Protein AF-E6TX24-F1 (afdb_monomer_lite)

Organism: Evansella cellulosilytica (strain ATCC 21833 / DSM 2522 / FERM P-1141 / JCM 9156 / N-4) (NCBI:txid649639)

Secondary structure (DSSP, 8-state):
--HHHHHHHHHHHHHHHHHHHHHHHHHHHHHHHHHHHHHIIIIIHHHHHHHGGGTTS---HHHHHHHHHHHHHHHHHHGGGS-HHHHHHHHHHHHHHHTT-TTHHHHHHHHHHHHHHHHHHHHHHTTPPPPPHHHHHHTT---HHHHHHHHHHHHHHHHHHHHHHHHHHHHHHHHHHHHHHHHHH--

Radius of gyration: 29.17 Å; chains: 1; bounding box: 66×65×85 Å

Sequence (187 aa):
MNIHTEHILLYSILLVSISFFLGFFVASRKGRVSIAKQRLYSVYLPIFKVMEPYLYKQISRDDGIAIINEVNKLVKTYYELFHPDCLHAYHQFRNNLIKNSDDKNIHFEEFCRYVERDFEKLKRTVGLPIRPLSYRIKVGQIPRKKSVIIYIIIENLTKWLFTFSLLLFGILLARVFALLIKFMLFQ

pLDDT: mean 92.33, std 6.73, range [56.31, 98.31]

Structure (mmCIF, N/CA/C/O backbone):
data_AF-E6TX24-F1
#
_entry.id   AF-E6TX24-F1
#
loop_
_atom_site.group_PDB
_atom_site.id
_atom_site.type_symbol
_atom_site.label_atom_id
_atom_site.label_alt_id
_atom_site.label_comp_id
_atom_site.label_asym_id
_atom_site.label_entity_id
_atom_site.label_seq_id
_atom_site.pdbx_PDB_ins_code
_atom_site.Cartn_x
_atom_site.Cartn_y
_atom_site.Cartn_z
_atom_site.occupancy
_atom_site.B_iso_or_equiv
_atom_site.auth_seq_id
_atom_site.auth_comp_id
_atom_site.auth_asym_id
_atom_site.auth_atom_id
_atom_site.pdbx_PDB_model_num
ATOM 1 N N . MET A 1 1 ? 51.155 -28.472 -24.656 1.00 56.31 1 MET A N 1
ATOM 2 C CA . MET A 1 1 ? 49.759 -28.530 -24.171 1.00 56.31 1 MET A CA 1
ATOM 3 C C . MET A 1 1 ? 48.883 -27.960 -25.280 1.00 56.31 1 MET A C 1
ATOM 5 O O . MET A 1 1 ? 49.298 -26.984 -25.887 1.00 56.31 1 MET A O 1
ATOM 9 N N . ASN A 1 2 ? 47.806 -28.642 -25.677 1.00 69.50 2 ASN A N 1
ATOM 10 C CA . ASN A 1 2 ? 47.082 -28.347 -26.919 1.00 69.50 2 ASN A CA 1
ATOM 11 C C . ASN A 1 2 ? 46.096 -27.184 -26.694 1.00 69.50 2 ASN A C 1
ATOM 13 O O . ASN A 1 2 ? 45.250 -27.279 -25.806 1.00 69.50 2 ASN A O 1
ATOM 17 N N . ILE A 1 3 ? 46.191 -26.115 -27.494 1.00 72.06 3 ILE A N 1
ATOM 18 C CA . ILE A 1 3 ? 45.367 -24.888 -27.392 1.00 72.06 3 ILE A CA 1
ATOM 19 C C . ILE A 1 3 ? 43.869 -25.234 -27.337 1.00 72.06 3 ILE A C 1
ATOM 21 O O . ILE A 1 3 ? 43.083 -24.613 -26.624 1.00 72.06 3 ILE A O 1
ATOM 25 N N . HIS A 1 4 ? 43.471 -26.304 -28.028 1.00 74.38 4 HIS A N 1
ATOM 26 C CA . HIS A 1 4 ? 42.089 -26.762 -28.050 1.00 74.38 4 HIS A CA 1
ATOM 27 C C . HIS A 1 4 ? 41.577 -27.238 -26.677 1.00 74.38 4 HIS A C 1
ATOM 29 O O . HIS A 1 4 ? 40.424 -26.988 -26.329 1.00 74.38 4 HIS A O 1
ATOM 35 N N . THR A 1 5 ? 42.433 -27.873 -25.872 1.00 78.56 5 THR A N 1
ATOM 36 C CA . THR A 1 5 ? 42.092 -28.372 -24.531 1.00 78.56 5 THR A CA 1
ATOM 37 C C . THR A 1 5 ? 41.937 -27.229 -23.526 1.00 78.56 5 THR A C 1
ATOM 39 O O . THR A 1 5 ? 41.057 -27.287 -22.669 1.00 78.56 5 THR A O 1
ATOM 42 N N . GLU A 1 6 ? 42.731 -26.162 -23.660 1.00 81.00 6 GLU A N 1
ATOM 43 C CA . GLU A 1 6 ? 42.642 -24.969 -22.803 1.00 81.00 6 GLU A CA 1
ATOM 44 C C . GLU A 1 6 ? 41.329 -24.207 -23.018 1.00 81.00 6 GLU A C 1
ATOM 46 O O . GLU A 1 6 ? 40.668 -23.827 -22.050 1.00 81.00 6 GLU A O 1
ATOM 51 N N . HIS A 1 7 ? 40.885 -24.064 -24.272 1.00 83.38 7 HIS A N 1
ATOM 52 C CA . HIS A 1 7 ? 39.587 -23.456 -24.570 1.00 83.38 7 HIS A CA 1
ATOM 53 C C . HIS A 1 7 ? 38.419 -24.269 -23.994 1.00 83.38 7 HIS A C 1
ATOM 55 O O . HIS A 1 7 ? 37.508 -23.693 -23.402 1.00 83.38 7 HIS A O 1
ATOM 61 N N . ILE A 1 8 ? 38.451 -25.603 -24.101 1.00 86.06 8 ILE A N 1
ATOM 62 C CA . ILE A 1 8 ? 37.408 -26.485 -23.540 1.00 86.06 8 ILE A CA 1
ATOM 63 C C . ILE A 1 8 ? 37.338 -26.361 -22.006 1.00 86.06 8 ILE A C 1
ATOM 65 O O . ILE A 1 8 ? 36.247 -26.293 -21.427 1.00 86.06 8 ILE A O 1
ATOM 69 N N . LEU A 1 9 ? 38.491 -26.272 -21.338 1.00 88.38 9 LEU A N 1
ATOM 70 C CA . LEU A 1 9 ? 38.574 -26.029 -19.895 1.00 88.38 9 LEU A CA 1
ATOM 71 C C . LEU A 1 9 ? 37.984 -24.665 -19.514 1.00 88.38 9 LEU A C 1
ATOM 73 O O . LEU A 1 9 ? 37.169 -24.587 -18.596 1.00 88.38 9 LEU A O 1
ATOM 77 N N . LEU A 1 10 ? 38.306 -23.606 -20.260 1.00 89.06 10 LEU A N 1
ATOM 78 C CA . LEU A 1 10 ? 37.760 -22.269 -20.016 1.00 89.06 10 LEU A CA 1
ATOM 79 C C . LEU A 1 10 ? 36.225 -22.240 -20.156 1.00 89.06 10 LEU A C 1
ATOM 81 O O . LEU A 1 10 ? 35.533 -21.703 -19.289 1.00 89.06 10 LEU A O 1
ATOM 85 N N . TYR A 1 11 ? 35.679 -22.853 -21.213 1.00 92.62 11 TYR A N 1
ATOM 86 C CA . TYR A 1 11 ? 34.230 -22.908 -21.441 1.00 92.62 11 TYR A CA 1
ATOM 87 C C . TYR A 1 11 ? 33.494 -23.702 -20.361 1.00 92.62 11 TYR A C 1
ATOM 89 O O . TYR A 1 11 ? 32.423 -23.283 -19.917 1.00 92.62 11 TYR A O 1
ATOM 97 N N . SER A 1 12 ? 34.057 -24.825 -19.912 1.00 91.00 12 SER A N 1
ATOM 98 C CA . SER A 1 12 ? 33.435 -25.637 -18.860 1.00 91.00 12 SER A CA 1
ATOM 99 C C . SER A 1 12 ? 33.420 -24.910 -17.510 1.00 91.00 12 SER A C 1
ATOM 101 O O . SER A 1 12 ? 32.378 -24.875 -16.855 1.00 91.00 12 SER A O 1
ATOM 103 N N . ILE A 1 13 ? 34.510 -24.227 -17.139 1.00 92.62 13 ILE A N 1
ATOM 104 C CA . ILE A 1 13 ? 34.569 -23.382 -15.933 1.00 92.62 13 ILE A CA 1
ATOM 105 C C . ILE A 1 13 ? 33.536 -22.247 -16.006 1.00 92.62 13 ILE A C 1
ATOM 107 O O . ILE A 1 13 ? 32.832 -21.980 -15.026 1.00 92.62 13 ILE A O 1
ATOM 111 N N . LEU A 1 14 ? 33.399 -21.602 -17.168 1.00 92.50 14 LEU A N 1
ATOM 112 C CA . LEU A 1 14 ? 32.445 -20.512 -17.373 1.00 92.50 14 LEU A CA 1
ATOM 113 C C . LEU A 1 14 ? 30.991 -20.998 -17.260 1.00 92.50 14 LEU A C 1
ATOM 115 O O . LEU A 1 14 ? 30.186 -20.372 -16.568 1.00 92.50 14 LEU A O 1
ATOM 119 N N . LEU A 1 15 ? 30.661 -22.145 -17.861 1.00 93.25 15 LEU A N 1
ATOM 120 C CA . LEU A 1 15 ? 29.330 -22.755 -17.774 1.00 93.25 15 LEU A CA 1
ATOM 121 C C . LEU A 1 15 ? 28.964 -23.168 -16.344 1.00 93.25 15 LEU A C 1
ATOM 123 O O . LEU A 1 15 ? 27.845 -22.898 -15.895 1.00 93.25 15 LEU A O 1
ATOM 127 N N . VAL A 1 16 ? 29.898 -23.780 -15.610 1.00 94.12 16 VAL A N 1
ATOM 128 C CA . VAL A 1 16 ? 29.699 -24.135 -14.196 1.00 94.12 16 VAL A CA 1
ATOM 129 C C . VAL A 1 16 ? 29.482 -22.880 -13.353 1.00 94.12 16 VAL A C 1
ATOM 131 O O . VAL A 1 16 ? 28.546 -22.836 -12.555 1.00 94.12 16 VAL A O 1
ATOM 134 N N . SER A 1 17 ? 30.276 -21.830 -13.576 1.00 91.25 17 SER A N 1
ATOM 135 C CA . SER A 1 17 ? 30.146 -20.565 -12.843 1.00 91.25 17 SER A CA 1
ATOM 136 C C . SER A 1 17 ? 28.784 -19.913 -13.086 1.00 91.25 17 SER A C 1
ATOM 138 O O . SER A 1 17 ? 28.086 -19.574 -12.132 1.00 91.25 17 SER A O 1
ATOM 140 N N . ILE A 1 18 ? 28.351 -19.799 -14.346 1.00 93.75 18 ILE A N 1
ATOM 141 C CA . ILE A 1 18 ? 27.033 -19.244 -14.695 1.00 93.75 18 ILE A CA 1
ATOM 142 C C . ILE A 1 18 ? 25.910 -20.061 -14.048 1.00 93.75 18 ILE A C 1
ATOM 144 O O . ILE A 1 18 ? 24.997 -19.491 -13.447 1.00 93.75 18 ILE A O 1
ATOM 148 N N . SER A 1 19 ? 25.991 -21.389 -14.129 1.00 92.88 19 SER A N 1
ATOM 149 C CA . SER A 1 19 ? 24.990 -22.288 -13.546 1.00 92.88 19 SER A CA 1
ATOM 150 C C . SER A 1 19 ? 24.910 -22.133 -12.026 1.00 92.88 19 SER A C 1
ATOM 152 O O . SER A 1 19 ? 23.812 -22.056 -11.471 1.00 92.88 19 SER A O 1
ATOM 154 N N . PHE A 1 20 ? 26.058 -22.006 -11.355 1.00 94.62 20 PHE A N 1
ATOM 155 C CA . PHE A 1 20 ? 26.132 -21.739 -9.922 1.00 94.62 20 PHE A CA 1
ATOM 156 C C . PHE A 1 20 ? 25.494 -20.392 -9.559 1.00 94.62 20 PHE A C 1
ATOM 158 O O . PHE A 1 20 ? 24.635 -20.341 -8.678 1.00 94.62 20 PHE A O 1
ATOM 165 N N . PHE A 1 21 ? 25.841 -19.309 -10.265 1.00 91.75 21 PHE A N 1
ATOM 166 C CA . PHE A 1 21 ? 25.271 -17.980 -10.015 1.00 91.75 21 PHE A CA 1
ATOM 167 C C . PHE A 1 21 ? 23.754 -17.946 -10.233 1.00 91.75 21 PHE A C 1
ATOM 169 O O . PHE A 1 21 ? 23.026 -17.383 -9.411 1.00 91.75 21 PHE A O 1
ATOM 176 N N . LEU A 1 22 ? 23.257 -18.581 -11.298 1.00 91.50 22 LEU A N 1
ATOM 177 C CA . LEU A 1 22 ? 21.822 -18.701 -11.558 1.00 91.50 22 LEU A CA 1
ATOM 178 C C . LEU A 1 22 ? 21.121 -19.522 -10.471 1.00 91.50 22 LEU A C 1
ATOM 180 O O . LEU A 1 22 ? 20.086 -19.096 -9.951 1.00 91.50 22 LEU A O 1
ATOM 184 N N . GLY A 1 23 ? 21.697 -20.662 -10.081 1.00 88.88 23 GLY A N 1
ATOM 185 C CA . GLY A 1 23 ? 21.178 -21.508 -9.008 1.00 88.88 23 GLY A CA 1
ATOM 186 C C . GLY A 1 23 ? 21.096 -20.760 -7.677 1.00 88.88 23 GLY A C 1
ATOM 187 O O . GLY A 1 23 ? 20.040 -20.738 -7.039 1.00 88.88 23 GLY A O 1
ATOM 188 N N . PHE A 1 24 ? 22.169 -20.064 -7.301 1.00 88.38 24 PHE A N 1
ATOM 189 C CA . PHE A 1 24 ? 22.227 -19.240 -6.096 1.00 88.38 24 PHE A CA 1
ATOM 190 C C . PHE A 1 24 ? 21.203 -18.097 -6.126 1.00 88.38 24 PHE A C 1
ATOM 192 O O . PHE A 1 24 ? 20.492 -17.866 -5.142 1.00 88.38 24 PHE A O 1
ATOM 199 N N . PHE A 1 25 ? 21.070 -17.405 -7.262 1.00 86.31 25 PHE A N 1
ATOM 200 C CA . PHE A 1 25 ? 20.095 -16.329 -7.437 1.00 86.31 25 PHE A CA 1
ATOM 201 C C . PHE A 1 25 ? 18.653 -16.830 -7.282 1.00 86.31 25 PHE A C 1
ATOM 203 O O . PHE A 1 25 ? 17.850 -16.221 -6.565 1.00 86.31 25 PHE A O 1
ATOM 210 N N . VAL A 1 26 ? 18.324 -17.966 -7.903 1.00 86.19 26 VAL A N 1
ATOM 211 C CA . VAL A 1 26 ? 16.995 -18.590 -7.828 1.00 86.19 26 VAL A CA 1
ATOM 212 C C . VAL A 1 26 ? 16.699 -19.090 -6.413 1.00 86.19 26 VAL A C 1
ATOM 214 O O . VAL A 1 26 ? 15.624 -18.800 -5.880 1.00 86.19 26 VAL A O 1
ATOM 217 N N . ALA A 1 27 ? 17.645 -19.779 -5.771 1.00 82.44 27 ALA A N 1
ATOM 218 C CA . ALA A 1 27 ? 17.505 -20.261 -4.396 1.00 82.44 27 ALA A CA 1
ATOM 219 C C . ALA A 1 27 ? 17.271 -19.100 -3.415 1.00 82.44 27 ALA A C 1
ATOM 221 O O . ALA A 1 27 ? 16.309 -19.108 -2.642 1.00 82.44 27 ALA A O 1
ATOM 222 N N . SER A 1 28 ? 18.065 -18.033 -3.540 1.00 80.31 28 SER A N 1
ATOM 223 C CA . SER A 1 28 ? 17.927 -16.808 -2.744 1.00 80.31 28 SER A CA 1
ATOM 224 C C . SER A 1 28 ? 16.602 -16.076 -2.985 1.00 80.31 28 SER A C 1
ATOM 226 O O . SER A 1 28 ? 16.132 -15.323 -2.126 1.00 80.31 28 SER A O 1
ATOM 228 N N . ARG A 1 29 ? 15.982 -16.247 -4.160 1.00 83.38 29 ARG A N 1
ATOM 229 C CA . ARG A 1 29 ? 14.644 -15.717 -4.458 1.00 83.38 29 ARG A CA 1
ATOM 230 C C . ARG A 1 29 ? 13.542 -16.546 -3.809 1.00 83.38 29 ARG A C 1
ATOM 232 O O . ARG A 1 29 ? 12.606 -15.953 -3.279 1.00 83.38 29 ARG A O 1
ATOM 239 N N . LYS A 1 30 ? 13.646 -17.880 -3.815 1.00 83.06 30 LYS A N 1
ATOM 240 C CA . LYS A 1 30 ? 12.618 -18.771 -3.243 1.00 83.06 30 LYS A CA 1
ATOM 241 C C . LYS A 1 30 ? 12.341 -18.454 -1.771 1.00 83.06 30 LYS A C 1
ATOM 243 O O . LYS A 1 30 ? 11.181 -18.271 -1.408 1.00 83.06 30 LYS A O 1
ATOM 248 N N . GLY A 1 31 ? 13.387 -18.293 -0.954 1.00 84.88 31 GLY A N 1
ATOM 249 C CA . GLY A 1 31 ? 13.235 -17.924 0.461 1.00 84.88 31 GLY A CA 1
ATOM 250 C C . GLY A 1 31 ? 12.523 -16.578 0.647 1.00 84.88 31 GLY A C 1
ATOM 251 O O . GLY A 1 31 ? 11.551 -16.474 1.394 1.00 84.88 31 GLY A O 1
ATOM 252 N N . ARG A 1 32 ? 12.932 -15.560 -0.122 1.00 87.56 32 ARG A N 1
ATOM 253 C CA . ARG A 1 32 ? 12.311 -14.225 -0.094 1.00 87.56 32 ARG A CA 1
ATOM 254 C C . ARG A 1 32 ? 10.842 -14.241 -0.518 1.00 87.56 32 ARG A C 1
ATOM 256 O O . ARG A 1 32 ? 10.029 -13.563 0.102 1.00 87.56 32 ARG A O 1
ATOM 263 N N . VAL A 1 33 ? 10.495 -15.016 -1.546 1.00 92.88 33 VAL A N 1
ATOM 264 C CA . VAL A 1 33 ? 9.107 -15.164 -2.012 1.00 92.88 33 VAL A CA 1
ATOM 265 C C . VAL A 1 33 ? 8.255 -15.888 -0.970 1.00 92.88 33 VAL A C 1
ATOM 267 O O . VAL A 1 33 ? 7.120 -15.478 -0.745 1.00 92.88 33 VAL A O 1
ATOM 270 N N . SER A 1 34 ? 8.796 -16.906 -0.293 1.00 94.12 34 SER A N 1
ATOM 271 C CA . SER A 1 34 ? 8.095 -17.611 0.788 1.00 94.12 34 SER A CA 1
ATOM 272 C C . SER A 1 34 ? 7.731 -16.667 1.940 1.00 94.12 34 SER A C 1
ATOM 274 O O . SER A 1 34 ? 6.558 -16.541 2.294 1.00 94.12 34 SER A O 1
ATOM 276 N N . ILE A 1 35 ? 8.707 -15.900 2.440 1.00 94.69 35 ILE A N 1
ATOM 277 C CA . ILE A 1 35 ? 8.473 -14.899 3.493 1.00 94.69 35 ILE A CA 1
ATOM 278 C C . ILE A 1 35 ? 7.492 -13.828 3.000 1.00 94.69 35 ILE A C 1
ATOM 280 O O . ILE A 1 35 ? 6.568 -13.452 3.718 1.00 94.69 35 ILE A O 1
ATOM 284 N N . ALA A 1 36 ? 7.632 -13.353 1.758 1.00 96.44 36 ALA A N 1
ATOM 285 C CA . ALA A 1 36 ? 6.700 -12.382 1.188 1.00 96.44 36 ALA A CA 1
ATOM 286 C C . ALA A 1 36 ? 5.262 -12.921 1.130 1.00 96.44 36 ALA A C 1
ATOM 288 O O . ALA A 1 36 ? 4.321 -12.190 1.438 1.00 96.44 36 ALA A O 1
ATOM 289 N N . LYS A 1 37 ? 5.089 -14.202 0.787 1.00 97.62 37 LYS A N 1
ATOM 290 C CA . LYS A 1 37 ? 3.795 -14.886 0.779 1.00 97.62 37 LYS A CA 1
ATOM 291 C C . LYS A 1 37 ? 3.197 -14.931 2.183 1.00 97.62 37 LYS A C 1
ATOM 293 O O . LYS A 1 37 ? 2.044 -14.547 2.357 1.00 97.62 37 LYS A O 1
ATOM 298 N N . GLN A 1 38 ? 3.987 -15.323 3.179 1.00 97.62 38 GLN A N 1
ATOM 299 C CA . GLN A 1 38 ? 3.552 -15.359 4.574 1.00 97.62 38 GLN A CA 1
ATOM 300 C C . GLN A 1 38 ? 3.127 -13.968 5.065 1.00 97.62 38 GLN A C 1
ATOM 302 O O . GLN A 1 38 ? 2.012 -13.795 5.548 1.00 97.62 38 GLN A O 1
ATOM 307 N N . ARG A 1 39 ? 3.958 -12.941 4.845 1.00 97.94 39 ARG A N 1
ATOM 308 C CA . ARG A 1 39 ? 3.629 -11.550 5.199 1.00 97.94 39 ARG A CA 1
ATOM 309 C C . ARG A 1 39 ? 2.354 -11.071 4.506 1.00 97.94 39 ARG A C 1
ATOM 311 O O . ARG A 1 39 ? 1.516 -10.431 5.136 1.00 97.94 39 ARG A O 1
ATOM 318 N N . LEU A 1 40 ? 2.192 -11.380 3.218 1.00 98.31 40 LEU A N 1
ATOM 319 C CA . LEU A 1 40 ? 1.016 -10.976 2.455 1.00 98.31 40 LEU A CA 1
ATOM 320 C C . LEU A 1 40 ? -0.258 -11.578 3.042 1.00 98.31 40 LEU A C 1
ATOM 322 O O . LEU A 1 40 ? -1.184 -10.837 3.345 1.00 98.31 40 LEU A O 1
ATOM 326 N N . TYR A 1 41 ? -0.311 -12.901 3.186 1.00 98.31 41 TYR A N 1
ATOM 327 C CA . TYR A 1 41 ? -1.550 -13.590 3.540 1.00 98.31 41 TYR A CA 1
ATOM 328 C C . TYR A 1 41 ? -1.877 -13.519 5.033 1.00 98.31 41 TYR A C 1
ATOM 330 O O . TYR A 1 41 ? -3.052 -13.417 5.374 1.00 98.31 41 TYR A O 1
ATOM 338 N N . SER A 1 42 ? -0.872 -13.526 5.911 1.00 98.00 42 SER A N 1
ATOM 339 C CA . SER A 1 42 ? -1.084 -13.510 7.364 1.00 98.00 42 SER A CA 1
ATOM 340 C C . SER A 1 42 ? -1.263 -12.104 7.936 1.00 98.00 42 SER A C 1
ATOM 342 O O . SER A 1 42 ? -1.924 -11.957 8.958 1.00 98.00 42 SER A O 1
ATOM 344 N N . VAL A 1 43 ? -0.689 -11.073 7.301 1.00 97.94 43 VAL A N 1
ATOM 345 C CA . VAL A 1 43 ? -0.661 -9.709 7.856 1.00 97.94 43 VAL A CA 1
ATOM 346 C C . VAL A 1 43 ? -1.309 -8.696 6.923 1.00 97.94 43 VAL A C 1
ATOM 348 O O . VAL A 1 43 ? -2.358 -8.144 7.238 1.00 97.94 43 VAL A O 1
ATOM 351 N N . TYR A 1 44 ? -0.717 -8.432 5.760 1.00 98.25 44 TYR A N 1
ATOM 352 C CA . TYR A 1 44 ? -1.120 -7.253 4.987 1.00 98.25 44 TYR A CA 1
ATOM 353 C C . TYR A 1 44 ? -2.466 -7.412 4.284 1.00 98.25 44 TYR A C 1
ATOM 355 O O . TYR A 1 44 ? -3.212 -6.446 4.209 1.00 98.25 44 TYR A O 1
ATOM 363 N N . LEU A 1 45 ? -2.812 -8.607 3.801 1.00 98.00 45 LEU A N 1
ATOM 364 C CA . LEU A 1 45 ? -4.120 -8.880 3.208 1.00 98.00 45 LEU A CA 1
ATOM 365 C C . LEU A 1 45 ? -5.272 -8.715 4.216 1.00 98.00 45 LEU A C 1
ATOM 367 O O . LEU A 1 45 ? -6.215 -8.000 3.878 1.00 98.00 45 LEU A O 1
ATOM 371 N N . PRO A 1 46 ? -5.252 -9.335 5.415 1.00 98.12 46 PRO A N 1
ATOM 372 C CA . PRO A 1 46 ? -6.341 -9.153 6.371 1.00 98.12 46 PRO A CA 1
ATOM 373 C C . PRO A 1 46 ? -6.461 -7.700 6.847 1.00 98.12 46 PRO A C 1
ATOM 375 O O . PRO A 1 46 ? -7.573 -7.180 6.871 1.00 98.12 46 PRO A O 1
ATOM 378 N N . ILE A 1 47 ? -5.345 -7.005 7.115 1.00 97.88 47 ILE A N 1
ATOM 379 C CA . ILE A 1 47 ? -5.376 -5.569 7.454 1.00 97.88 47 ILE A CA 1
ATOM 380 C C . ILE A 1 47 ? -5.999 -4.764 6.314 1.00 97.88 47 ILE A C 1
ATOM 382 O O . ILE A 1 47 ? -6.906 -3.964 6.534 1.00 97.88 47 ILE A O 1
ATOM 386 N N . PHE A 1 48 ? -5.532 -4.995 5.085 1.00 97.44 48 PHE A N 1
ATOM 387 C CA . PHE A 1 48 ? -6.009 -4.275 3.915 1.00 97.44 48 PHE A CA 1
ATOM 388 C C . PHE A 1 48 ? -7.517 -4.458 3.719 1.00 97.44 48 PHE A C 1
ATOM 390 O O . PHE A 1 48 ? -8.205 -3.468 3.512 1.00 97.44 48 PHE A O 1
ATOM 397 N N . LYS A 1 49 ? -8.050 -5.682 3.852 1.00 97.06 49 LYS A N 1
ATOM 398 C CA . LYS A 1 49 ? -9.495 -5.953 3.728 1.00 97.06 49 LYS A CA 1
ATOM 399 C C . LYS A 1 49 ? -10.337 -5.158 4.727 1.00 97.06 49 LYS A C 1
ATOM 401 O O . LYS A 1 49 ? -11.377 -4.629 4.354 1.00 97.06 49 LYS A O 1
ATOM 406 N N . VAL A 1 50 ? -9.889 -5.072 5.979 1.00 96.94 50 VAL A N 1
ATOM 407 C CA . VAL A 1 50 ? -10.600 -4.330 7.032 1.00 96.94 50 VAL A CA 1
ATOM 408 C C . VAL A 1 50 ? -10.531 -2.818 6.783 1.00 96.94 50 VAL A C 1
ATOM 410 O O . VAL A 1 50 ? -11.496 -2.098 7.022 1.00 96.94 50 VAL A O 1
ATOM 413 N N . MET A 1 51 ? -9.405 -2.326 6.263 1.00 96.12 51 MET A N 1
ATOM 414 C CA . MET A 1 51 ? -9.197 -0.900 6.001 1.00 96.12 51 MET A CA 1
ATOM 415 C C . MET A 1 51 ? -9.750 -0.421 4.654 1.00 96.12 51 MET A C 1
ATOM 417 O O . MET A 1 51 ? -9.979 0.775 4.494 1.00 96.12 51 MET A O 1
ATOM 421 N N . GLU A 1 52 ? -9.948 -1.312 3.679 1.00 94.75 52 GLU A N 1
ATOM 422 C CA . GLU A 1 52 ? -10.267 -0.971 2.287 1.00 94.75 52 GLU A CA 1
ATOM 423 C C . GLU A 1 52 ? -11.436 0.017 2.120 1.00 94.75 52 GLU A C 1
ATOM 425 O O . GLU A 1 52 ? -11.276 0.977 1.353 1.00 94.75 52 GLU A O 1
ATOM 430 N N . PRO A 1 53 ? -12.567 -0.125 2.845 1.00 93.88 53 PRO A N 1
ATOM 431 C CA . PRO A 1 53 ? -13.686 0.815 2.738 1.00 93.88 53 PRO A CA 1
ATOM 432 C C . PRO A 1 53 ? -13.313 2.255 3.119 1.00 93.88 53 PRO A C 1
ATOM 434 O O . PRO A 1 53 ? -13.875 3.211 2.570 1.00 93.88 53 PRO A O 1
ATOM 437 N N . TYR A 1 54 ? -12.332 2.397 4.014 1.00 95.19 54 TYR A N 1
ATOM 438 C CA . TYR A 1 54 ? -11.909 3.640 4.656 1.00 95.19 54 TYR A CA 1
ATOM 439 C C . TYR A 1 54 ? -10.592 4.199 4.102 1.00 95.19 54 TYR A C 1
ATOM 441 O O . TYR A 1 54 ? -10.178 5.281 4.512 1.00 95.19 54 TYR A O 1
ATOM 449 N N . LEU A 1 55 ? -9.922 3.499 3.178 1.00 94.56 55 LEU A N 1
ATOM 450 C CA . LEU A 1 55 ? -8.617 3.909 2.648 1.00 94.56 55 LEU A CA 1
ATOM 451 C C . LEU A 1 55 ? -8.626 5.367 2.172 1.00 94.56 55 LEU A C 1
ATOM 453 O O . LEU A 1 55 ? -9.332 5.715 1.226 1.00 94.56 55 LEU A O 1
ATOM 457 N N . TYR A 1 56 ? -7.793 6.189 2.818 1.00 93.81 56 TYR A N 1
ATOM 458 C CA . TYR A 1 56 ? -7.621 7.624 2.548 1.00 93.81 56 TYR A CA 1
ATOM 459 C C . TYR A 1 56 ? -8.866 8.502 2.769 1.00 93.81 56 TYR A C 1
ATOM 461 O O . TYR A 1 56 ? -8.881 9.667 2.369 1.00 93.81 56 TYR A O 1
ATOM 469 N N . LYS A 1 57 ? -9.892 7.978 3.445 1.00 91.81 57 LYS A N 1
ATOM 470 C CA . LYS A 1 57 ? -11.091 8.721 3.849 1.00 91.81 57 LYS A CA 1
ATOM 471 C C . LYS A 1 57 ? -10.988 9.160 5.309 1.00 91.81 57 LYS A C 1
ATOM 473 O O . LYS A 1 57 ? -10.134 8.690 6.059 1.00 91.81 57 LYS A O 1
ATOM 478 N N . GLN A 1 58 ? -11.858 10.087 5.709 1.00 92.19 58 GLN A N 1
ATOM 479 C CA . GLN A 1 58 ? -12.035 10.394 7.127 1.00 92.19 58 GLN A CA 1
ATOM 480 C C . GLN A 1 58 ? -12.678 9.199 7.824 1.00 92.19 58 GLN A C 1
ATOM 482 O O . GLN A 1 58 ? -13.596 8.591 7.274 1.00 92.19 58 GLN A O 1
ATOM 487 N N . ILE A 1 59 ? -12.189 8.876 9.017 1.00 93.62 59 ILE A N 1
ATOM 488 C CA . ILE A 1 59 ? -12.678 7.744 9.795 1.00 93.62 59 ILE A CA 1
ATOM 489 C C . ILE A 1 59 ? -13.374 8.225 11.068 1.00 93.62 59 ILE A C 1
ATOM 491 O O . ILE A 1 59 ? -12.907 9.149 11.749 1.00 93.62 59 ILE A O 1
ATOM 495 N N . SER A 1 60 ? -14.508 7.600 11.384 1.00 94.31 60 SER A N 1
ATOM 496 C CA . SER A 1 60 ? -15.182 7.811 12.662 1.00 94.31 60 SER A CA 1
ATOM 497 C C . SER A 1 60 ? -14.353 7.213 13.805 1.00 94.31 60 SER A C 1
ATOM 499 O O . SER A 1 60 ? -13.408 6.444 13.599 1.00 94.31 60 SER A O 1
ATOM 501 N N . ARG A 1 61 ? -14.675 7.582 15.048 1.00 93.00 61 ARG A N 1
ATOM 502 C CA . ARG A 1 61 ? -13.979 7.003 16.203 1.00 93.00 61 ARG A CA 1
ATOM 503 C C . ARG A 1 61 ? -14.250 5.501 16.312 1.00 93.00 61 ARG A C 1
ATOM 505 O O . ARG A 1 61 ? -13.312 4.742 16.541 1.00 93.00 61 ARG A O 1
ATOM 512 N N . ASP A 1 62 ? -15.497 5.098 16.104 1.00 94.38 62 ASP A N 1
ATOM 513 C CA . ASP A 1 62 ? -15.947 3.719 16.286 1.00 94.38 62 ASP A CA 1
ATOM 514 C C . ASP A 1 62 ? -15.364 2.796 15.214 1.00 94.38 62 ASP A C 1
ATOM 516 O O . ASP A 1 62 ? -14.806 1.748 15.545 1.00 94.38 62 ASP A O 1
ATOM 520 N N . ASP A 1 63 ? -15.356 3.237 13.952 1.00 95.81 63 ASP A N 1
ATOM 521 C CA . ASP A 1 63 ? -14.697 2.505 12.864 1.00 95.81 63 ASP A CA 1
ATOM 522 C C . ASP A 1 63 ? -13.197 2.363 13.139 1.00 95.81 63 ASP A C 1
ATOM 524 O O . ASP A 1 63 ? -12.618 1.289 12.978 1.00 95.81 63 ASP A O 1
ATOM 528 N N . GLY A 1 64 ? -12.552 3.433 13.617 1.00 95.94 64 GLY A N 1
ATOM 529 C CA . GLY A 1 64 ? -11.139 3.396 13.980 1.00 95.94 64 GLY A CA 1
ATOM 530 C C . GLY A 1 64 ? -10.843 2.391 15.097 1.00 95.94 64 GLY A C 1
ATOM 531 O O . GLY A 1 64 ? -9.842 1.675 15.026 1.00 95.94 64 GLY A O 1
ATOM 532 N N . ILE A 1 65 ? -11.717 2.298 16.105 1.00 96.00 65 ILE A N 1
ATOM 533 C CA . ILE A 1 65 ? -11.596 1.325 17.199 1.00 96.00 65 ILE A CA 1
ATOM 534 C C . ILE A 1 65 ? -11.761 -0.098 16.658 1.00 96.00 65 ILE A C 1
ATOM 536 O O . ILE A 1 65 ? -10.966 -0.972 17.008 1.00 96.00 65 ILE A O 1
ATOM 540 N N . ALA A 1 66 ? -12.730 -0.330 15.769 1.00 96.25 66 ALA A N 1
ATOM 541 C CA . ALA A 1 66 ? -12.925 -1.627 15.127 1.00 96.25 66 ALA A CA 1
ATOM 542 C C . ALA A 1 66 ? -11.675 -2.062 14.340 1.00 96.25 66 ALA A C 1
ATOM 544 O O . ALA A 1 66 ? -11.183 -3.177 14.533 1.00 96.25 66 ALA A O 1
ATOM 545 N N . ILE A 1 67 ? -11.089 -1.160 13.542 1.00 97.06 67 ILE A N 1
ATOM 546 C CA . ILE A 1 67 ? -9.836 -1.424 12.816 1.00 97.06 67 ILE A CA 1
ATOM 547 C C . ILE A 1 67 ? -8.702 -1.757 13.791 1.00 97.06 67 ILE A C 1
ATOM 549 O O . ILE A 1 67 ? -8.004 -2.752 13.606 1.00 97.06 67 ILE A O 1
ATOM 553 N N . ILE A 1 68 ? -8.510 -0.956 14.843 1.00 96.94 68 ILE A N 1
ATOM 554 C CA . ILE A 1 68 ? -7.453 -1.181 15.842 1.00 96.94 68 ILE A CA 1
ATOM 555 C C . ILE A 1 68 ? -7.609 -2.539 16.522 1.00 96.94 68 ILE A C 1
ATOM 557 O O . ILE A 1 68 ? -6.611 -3.215 16.764 1.00 96.94 68 ILE A O 1
ATOM 561 N N . ASN A 1 69 ? -8.835 -2.952 16.834 1.00 97.00 69 ASN A N 1
ATOM 562 C CA . ASN A 1 69 ? -9.089 -4.237 17.472 1.00 97.00 69 ASN A CA 1
ATOM 563 C C . ASN A 1 69 ? -8.689 -5.406 16.566 1.00 97.00 69 ASN A C 1
ATOM 565 O O . ASN A 1 69 ? -8.025 -6.331 17.038 1.00 97.00 69 ASN A O 1
ATOM 569 N N . GLU A 1 70 ? -9.006 -5.341 15.272 1.00 97.06 70 GLU A N 1
ATOM 570 C CA . GLU A 1 70 ? -8.575 -6.358 14.306 1.00 97.06 70 GLU A CA 1
ATOM 571 C C . GLU A 1 70 ? -7.056 -6.350 14.096 1.00 97.06 70 GLU A C 1
ATOM 573 O O . GLU A 1 70 ? -6.407 -7.396 14.162 1.00 97.06 70 GLU A O 1
ATOM 578 N N . VAL A 1 71 ? -6.447 -5.172 13.937 1.00 97.19 71 VAL A N 1
ATOM 579 C CA . VAL A 1 71 ? -4.993 -5.055 13.753 1.00 97.19 71 VAL A CA 1
ATOM 580 C C . VAL A 1 71 ? -4.235 -5.514 15.003 1.00 97.19 71 VAL A C 1
ATOM 582 O O . VAL A 1 71 ? -3.220 -6.194 14.878 1.00 97.19 71 VAL A O 1
ATOM 585 N N . ASN A 1 72 ? -4.733 -5.238 16.213 1.00 97.19 72 ASN A N 1
ATOM 586 C CA . ASN A 1 72 ? -4.122 -5.704 17.462 1.00 97.19 72 ASN A CA 1
ATOM 587 C C . ASN A 1 72 ? -4.021 -7.228 17.541 1.00 97.19 72 ASN A C 1
ATOM 589 O O . ASN A 1 72 ? -3.016 -7.737 18.039 1.00 97.19 72 ASN A O 1
ATOM 593 N N . LYS A 1 73 ? -5.038 -7.961 17.067 1.00 97.38 73 LYS A N 1
ATOM 594 C CA . LYS A 1 73 ? -4.990 -9.430 17.015 1.00 97.38 73 LYS A CA 1
ATOM 595 C C . LYS A 1 73 ? -3.819 -9.881 16.141 1.00 97.38 73 LYS A C 1
ATOM 597 O O . LYS A 1 73 ? -3.010 -10.697 16.567 1.00 97.38 73 LYS A O 1
ATOM 602 N N . LEU A 1 74 ? -3.675 -9.271 14.965 1.00 97.50 74 LEU A N 1
ATOM 603 C CA . LEU A 1 74 ? -2.605 -9.591 14.019 1.00 97.50 74 LEU A CA 1
ATOM 604 C C . LEU A 1 74 ? -1.219 -9.205 14.544 1.00 97.50 74 LEU A C 1
ATOM 606 O O . LEU A 1 74 ? -0.283 -9.980 14.385 1.00 97.50 74 LEU A O 1
ATOM 610 N N . VAL A 1 75 ? -1.083 -8.048 15.197 1.00 96.94 75 VAL A N 1
ATOM 611 C CA . VAL A 1 75 ? 0.184 -7.610 15.807 1.00 96.94 75 VAL A CA 1
ATOM 612 C C . VAL A 1 75 ? 0.622 -8.580 16.903 1.00 96.94 75 VAL A C 1
ATOM 614 O O . VAL A 1 75 ? 1.794 -8.931 16.952 1.00 96.94 75 VAL A O 1
ATOM 617 N N . LYS A 1 76 ? -0.300 -9.062 17.747 1.00 96.88 76 LYS A N 1
ATOM 618 C CA . LYS A 1 76 ? 0.022 -10.043 18.798 1.00 96.88 76 LYS A CA 1
ATOM 619 C C . LYS A 1 76 ? 0.484 -11.386 18.231 1.00 96.88 76 LYS A C 1
ATOM 621 O O . LYS A 1 76 ? 1.383 -11.994 18.794 1.00 96.88 76 LYS A O 1
ATOM 626 N N . THR A 1 77 ? -0.128 -11.850 17.142 1.00 97.38 77 THR A N 1
ATOM 627 C CA . THR A 1 77 ? 0.171 -13.171 16.564 1.00 97.38 77 THR A CA 1
ATOM 628 C C . THR A 1 77 ? 1.365 -13.155 15.609 1.00 97.38 77 THR A C 1
ATOM 630 O O . THR A 1 77 ? 2.112 -14.124 15.548 1.00 97.38 77 THR A O 1
ATOM 633 N N . TYR A 1 78 ? 1.551 -12.075 14.851 1.00 97.44 78 TYR A N 1
ATOM 634 C CA . TYR A 1 78 ? 2.474 -12.022 13.713 1.00 97.44 78 TYR A CA 1
ATOM 635 C C . TYR A 1 78 ? 3.434 -10.830 13.772 1.00 97.44 78 TYR A C 1
ATOM 637 O O . TYR A 1 78 ? 3.846 -10.333 12.724 1.00 97.44 78 TYR A O 1
ATOM 645 N N . TYR A 1 79 ? 3.785 -10.360 14.971 1.00 96.62 79 TYR A N 1
ATOM 646 C CA . TYR A 1 79 ? 4.631 -9.180 15.194 1.00 96.62 79 TYR A CA 1
ATOM 647 C C . TYR A 1 79 ? 5.859 -9.121 14.266 1.00 96.62 79 TYR A C 1
ATOM 649 O O . TYR A 1 79 ? 6.082 -8.124 13.583 1.00 96.62 79 TYR A O 1
ATOM 657 N N . GLU A 1 80 ? 6.602 -10.224 14.163 1.00 95.88 80 GLU A N 1
ATOM 658 C CA . GLU A 1 80 ? 7.841 -10.345 13.378 1.00 95.88 80 GLU A CA 1
ATOM 659 C C . GLU A 1 80 ? 7.647 -10.156 11.864 1.00 95.88 80 GLU A C 1
ATOM 661 O O . GLU A 1 80 ? 8.584 -9.844 11.130 1.00 95.88 80 GLU A O 1
ATOM 666 N N . LEU A 1 81 ? 6.419 -10.336 11.373 1.00 96.81 81 LEU A N 1
ATOM 667 C CA . LEU A 1 81 ? 6.085 -10.203 9.958 1.00 96.81 81 LEU A CA 1
ATOM 668 C C . LEU A 1 81 ? 5.749 -8.753 9.565 1.00 96.81 81 LEU A C 1
ATOM 670 O O . LEU A 1 81 ? 5.710 -8.427 8.366 1.00 96.81 81 LEU A O 1
ATOM 674 N N . PHE A 1 82 ? 5.534 -7.862 10.536 1.00 96.50 82 PHE A N 1
ATOM 675 C CA . PHE A 1 82 ? 5.276 -6.448 10.277 1.00 96.50 82 PHE A CA 1
ATOM 676 C C . PHE A 1 82 ? 6.534 -5.716 9.816 1.00 96.50 82 PHE A C 1
ATOM 678 O O . PHE A 1 82 ? 7.661 -6.024 10.186 1.00 96.50 82 PHE A O 1
ATOM 685 N N . HIS A 1 83 ? 6.343 -4.719 8.956 1.00 95.69 83 HIS A N 1
ATOM 686 C CA . HIS A 1 83 ? 7.393 -3.750 8.681 1.00 95.69 83 HIS A CA 1
ATOM 687 C C . HIS A 1 83 ? 7.458 -2.760 9.855 1.00 95.69 83 HIS A C 1
ATOM 689 O O . HIS A 1 83 ? 6.397 -2.261 10.243 1.00 95.69 83 HIS A O 1
ATOM 695 N N . PRO A 1 84 ? 8.651 -2.417 10.378 1.00 96.38 84 PRO A N 1
ATOM 696 C CA . PRO A 1 84 ? 8.786 -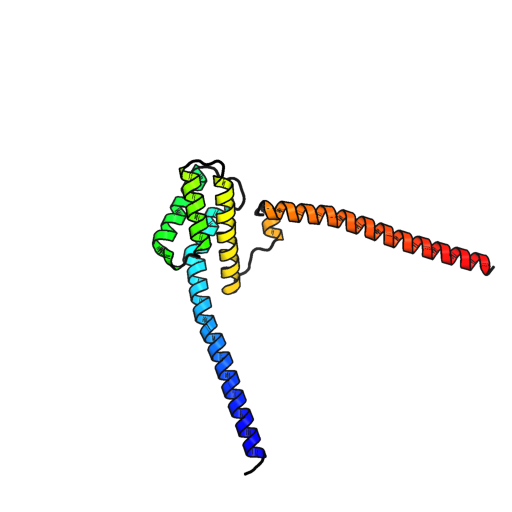1.487 11.500 1.00 96.38 84 PRO A CA 1
ATOM 697 C C . PRO A 1 84 ? 8.047 -0.159 11.287 1.00 96.38 84 PRO A C 1
ATOM 699 O O . PRO A 1 84 ? 7.248 0.232 12.130 1.00 96.38 84 PRO A O 1
ATOM 702 N N . ASP A 1 85 ? 8.208 0.479 10.122 1.00 96.75 85 ASP A N 1
ATOM 703 C CA . ASP A 1 85 ? 7.493 1.729 9.809 1.00 96.75 85 ASP A CA 1
ATOM 704 C C . ASP A 1 85 ? 5.964 1.590 9.841 1.00 96.75 85 ASP A C 1
ATOM 706 O O . ASP A 1 85 ? 5.263 2.478 10.322 1.00 96.75 85 ASP A O 1
ATOM 710 N N . CYS A 1 86 ? 5.431 0.467 9.345 1.00 97.12 86 CYS A N 1
ATOM 711 C CA . CYS A 1 86 ? 3.991 0.217 9.351 1.00 97.12 86 CYS A CA 1
ATOM 712 C C . CYS A 1 86 ? 3.477 0.061 10.785 1.00 97.12 86 CYS A C 1
ATOM 714 O O . CYS A 1 86 ? 2.407 0.569 11.121 1.00 97.12 86 CYS A O 1
ATOM 716 N N . LEU A 1 87 ? 4.246 -0.628 11.630 1.00 97.38 87 LEU A N 1
ATOM 717 C CA . LEU A 1 87 ? 3.930 -0.805 13.041 1.00 97.38 87 LEU A CA 1
ATOM 718 C C . LEU A 1 87 ? 4.015 0.527 13.804 1.00 97.38 87 LEU A C 1
ATOM 720 O O . LEU A 1 87 ? 3.144 0.839 14.613 1.00 97.38 87 LEU A O 1
ATOM 724 N N . HIS A 1 88 ? 5.014 1.354 13.498 1.00 97.88 88 HIS A N 1
ATOM 725 C CA . HIS A 1 88 ? 5.134 2.696 14.056 1.00 97.88 88 HIS A CA 1
ATOM 726 C C . HIS A 1 88 ? 3.927 3.571 13.689 1.00 97.88 88 HIS A C 1
ATOM 728 O O . HIS A 1 88 ? 3.289 4.140 14.576 1.00 97.88 88 HIS A O 1
ATOM 734 N N . ALA A 1 89 ? 3.555 3.617 12.405 1.00 97.56 89 ALA A N 1
ATOM 735 C CA . ALA A 1 89 ? 2.381 4.352 11.934 1.00 97.56 89 ALA A CA 1
ATOM 736 C C . ALA A 1 89 ? 1.081 3.845 12.581 1.00 97.56 89 ALA A C 1
ATOM 738 O O . ALA A 1 89 ? 0.230 4.640 12.982 1.00 97.56 89 ALA A O 1
ATOM 739 N N . TYR A 1 90 ? 0.951 2.527 12.755 1.00 97.75 90 TYR A N 1
ATOM 740 C CA . TYR A 1 90 ? -0.156 1.924 13.492 1.00 97.75 90 TYR A CA 1
ATOM 741 C C . TYR A 1 90 ? -0.235 2.431 14.941 1.00 97.75 90 TYR A C 1
ATOM 743 O O . TYR A 1 90 ? -1.303 2.846 15.398 1.00 97.75 90 TYR A O 1
ATOM 751 N N . HIS A 1 91 ? 0.884 2.440 15.669 1.00 97.31 91 HIS A N 1
ATOM 752 C CA . HIS A 1 91 ? 0.918 2.930 17.046 1.00 97.31 91 HIS A CA 1
ATOM 753 C C . HIS A 1 91 ? 0.579 4.419 17.143 1.00 97.31 91 HIS A C 1
ATOM 755 O O . HIS A 1 91 ? -0.174 4.811 18.037 1.00 97.31 91 HIS A O 1
ATOM 761 N N . GLN A 1 92 ? 1.071 5.240 16.212 1.00 97.06 92 GLN A N 1
ATOM 762 C CA . GLN A 1 92 ? 0.703 6.654 16.144 1.00 97.06 92 GLN A CA 1
ATOM 763 C C . GLN A 1 92 ? -0.799 6.839 15.912 1.00 97.06 92 GLN A C 1
ATOM 765 O O . GLN A 1 92 ? -1.438 7.607 16.635 1.00 97.06 92 GLN A O 1
ATOM 770 N N . PHE A 1 93 ? -1.379 6.110 14.955 1.00 97.25 93 PHE A N 1
ATOM 771 C CA . PHE A 1 93 ? -2.817 6.137 14.697 1.00 97.25 93 PHE A CA 1
ATOM 772 C C . PHE A 1 93 ? -3.615 5.737 15.944 1.00 97.25 93 PHE A C 1
ATOM 774 O O . PHE A 1 93 ? -4.484 6.491 16.386 1.00 97.25 93 PHE A O 1
ATOM 781 N N . ARG A 1 94 ? -3.269 4.606 16.571 1.00 96.88 94 ARG A N 1
ATOM 782 C CA . ARG A 1 94 ? -3.934 4.116 17.786 1.00 96.88 94 ARG A CA 1
ATOM 783 C C .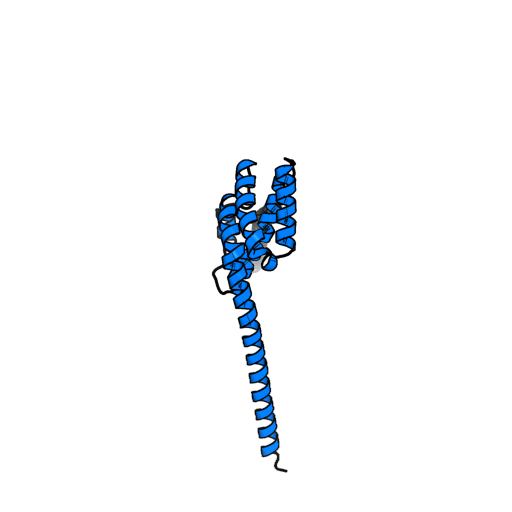 ARG A 1 94 ? -3.901 5.138 18.917 1.00 96.88 94 ARG A C 1
ATOM 785 O O . ARG A 1 94 ? -4.932 5.408 19.528 1.00 96.88 94 ARG A O 1
ATOM 792 N N . ASN A 1 95 ? -2.735 5.710 19.196 1.00 96.00 95 ASN A N 1
ATOM 793 C CA . ASN A 1 95 ? -2.572 6.650 20.301 1.00 96.00 95 ASN A CA 1
ATOM 794 C C . ASN A 1 95 ? -3.375 7.937 20.076 1.00 96.00 95 ASN A C 1
ATOM 796 O O . ASN A 1 95 ? -4.014 8.425 21.007 1.00 96.00 95 ASN A O 1
ATOM 800 N N . ASN A 1 96 ? -3.390 8.459 18.848 1.00 95.25 96 ASN A N 1
ATOM 801 C CA . ASN A 1 96 ? -4.167 9.651 18.508 1.00 95.25 96 ASN A CA 1
ATOM 802 C C . ASN A 1 96 ? -5.677 9.395 18.516 1.00 95.25 96 ASN A C 1
ATOM 804 O O . ASN A 1 96 ? -6.436 10.265 18.942 1.00 95.25 96 ASN A O 1
ATOM 808 N N . LEU A 1 97 ? -6.119 8.195 18.125 1.00 93.44 97 LEU A N 1
ATOM 809 C CA . LEU A 1 97 ? -7.528 7.822 18.207 1.00 93.44 97 LEU A CA 1
ATOM 810 C C . LEU A 1 97 ? -8.013 7.726 19.661 1.00 93.44 97 LEU A C 1
ATOM 812 O O . LEU A 1 97 ? -9.088 8.228 19.989 1.00 93.44 97 LEU A O 1
ATOM 816 N N . ILE A 1 98 ? -7.214 7.114 20.543 1.00 92.00 98 ILE A N 1
ATOM 817 C CA . ILE A 1 98 ? -7.544 6.973 21.971 1.00 92.00 98 ILE A CA 1
ATOM 818 C C . ILE A 1 98 ? -7.632 8.346 22.642 1.00 92.00 98 ILE A C 1
ATOM 820 O O . ILE A 1 98 ? -8.594 8.609 23.361 1.00 92.00 98 ILE A O 1
ATOM 824 N N . LYS A 1 99 ? -6.671 9.231 22.349 1.00 92.31 99 LYS A N 1
ATOM 825 C CA . LYS A 1 99 ? -6.644 10.618 22.839 1.00 92.31 99 LYS A CA 1
ATOM 826 C C . LYS A 1 99 ? -7.731 11.510 22.229 1.00 92.31 99 LYS A C 1
ATOM 828 O O . LYS A 1 99 ? -7.877 12.641 22.671 1.00 92.31 99 LYS A O 1
ATOM 833 N N . ASN A 1 100 ? -8.471 11.014 21.233 1.00 87.12 100 ASN A N 1
ATOM 834 C CA . ASN A 1 100 ? -9.431 11.785 20.446 1.00 87.12 100 ASN A CA 1
ATOM 835 C C . ASN A 1 100 ? -8.820 13.078 19.869 1.00 87.12 100 ASN A C 1
ATOM 837 O O . ASN A 1 100 ? -9.444 14.131 19.903 1.00 87.12 100 ASN A O 1
ATOM 841 N N . SER A 1 101 ? -7.588 12.979 19.363 1.00 87.19 101 SER A N 1
ATOM 842 C CA . SER A 1 101 ? -6.890 14.093 18.718 1.00 87.19 101 SER A CA 1
ATOM 843 C C . SER A 1 101 ? -7.524 14.431 17.365 1.00 87.19 101 SER A C 1
ATOM 845 O O . SER A 1 101 ? -7.936 13.527 16.625 1.00 87.19 101 SER A O 1
ATOM 847 N N . ASP A 1 102 ? -7.520 15.715 17.007 1.00 85.81 102 ASP A N 1
ATOM 848 C CA . ASP A 1 102 ? -7.917 16.198 15.679 1.00 85.81 102 ASP A CA 1
ATOM 849 C C . ASP A 1 102 ? -7.036 15.598 14.565 1.00 85.81 102 ASP A C 1
ATOM 851 O O . ASP A 1 102 ? -7.500 15.334 13.450 1.00 85.81 102 ASP A O 1
ATOM 855 N N . ASP A 1 103 ? -5.795 15.230 14.901 1.00 90.38 103 ASP A N 1
ATOM 856 C CA . ASP A 1 103 ? -4.818 14.646 13.977 1.00 90.38 103 ASP A CA 1
ATOM 857 C C . ASP A 1 103 ? -5.041 13.152 13.690 1.00 90.38 103 ASP A C 1
ATOM 859 O O . ASP A 1 103 ? -4.314 12.552 12.890 1.00 90.38 103 ASP A O 1
ATOM 863 N N . LYS A 1 104 ? -6.059 12.509 14.288 1.00 91.81 104 LYS A N 1
ATOM 864 C CA . LYS A 1 104 ? -6.320 11.065 14.096 1.00 91.81 104 LYS A CA 1
ATOM 865 C C . LYS A 1 104 ? -6.399 10.666 12.620 1.00 91.81 104 LYS A C 1
ATOM 867 O O . LYS A 1 104 ? -5.889 9.616 12.239 1.00 91.81 104 LYS A O 1
ATOM 872 N N . ASN A 1 105 ? -6.994 11.519 11.785 1.00 93.31 105 ASN A N 1
ATOM 873 C CA . ASN A 1 105 ? -7.165 11.260 10.356 1.00 93.31 105 ASN A CA 1
ATOM 874 C C . ASN A 1 105 ? -5.840 11.352 9.586 1.00 93.31 105 ASN A C 1
ATOM 876 O O . ASN A 1 105 ? -5.656 10.630 8.610 1.00 93.31 105 ASN A O 1
ATOM 880 N N . ILE A 1 106 ? -4.909 12.203 10.030 1.00 94.06 106 ILE A N 1
ATOM 881 C CA . ILE A 1 106 ? -3.579 12.339 9.422 1.00 94.06 106 ILE A CA 1
ATOM 882 C C . ILE A 1 106 ? -2.777 11.061 9.669 1.00 94.06 106 ILE A C 1
ATOM 884 O O . ILE A 1 106 ? -2.245 10.465 8.730 1.00 94.06 106 ILE A O 1
ATOM 888 N N . HIS A 1 107 ? -2.756 10.593 10.918 1.00 95.75 107 HIS A N 1
ATOM 889 C CA . HIS A 1 107 ? -2.069 9.353 11.273 1.00 95.75 107 HIS A CA 1
ATOM 890 C C . HIS A 1 107 ? -2.754 8.116 10.679 1.00 95.75 107 HIS A C 1
ATOM 892 O O . HIS A 1 107 ? -2.077 7.167 10.286 1.00 95.75 107 HIS A O 1
ATOM 898 N N . PHE A 1 108 ? -4.083 8.131 10.541 1.00 96.69 108 PHE A N 1
ATOM 899 C CA . PHE A 1 108 ? -4.805 7.081 9.824 1.00 96.69 108 PHE A CA 1
ATOM 900 C C . PHE A 1 108 ? -4.415 7.026 8.341 1.00 96.69 108 PHE A C 1
ATOM 902 O O . PHE A 1 108 ? -4.131 5.948 7.819 1.00 96.69 108 PHE A O 1
ATOM 909 N N . GLU A 1 109 ? -4.344 8.174 7.660 1.00 95.81 109 GLU A N 1
ATOM 910 C CA . GLU A 1 109 ? -3.885 8.259 6.268 1.00 95.81 109 GLU A CA 1
ATOM 911 C C . GLU A 1 109 ? -2.437 7.764 6.117 1.00 95.81 109 GLU A C 1
ATOM 913 O O . GLU A 1 109 ? -2.104 7.082 5.142 1.00 95.81 109 GLU A O 1
ATOM 918 N N . GLU A 1 110 ? -1.566 8.072 7.076 1.00 95.81 110 GLU A N 1
ATOM 919 C CA . GLU A 1 110 ? -0.203 7.550 7.093 1.00 95.81 110 GLU A CA 1
ATOM 920 C C . GLU A 1 110 ? -0.169 6.027 7.257 1.00 95.81 110 GLU A C 1
ATOM 922 O O . GLU A 1 110 ? 0.502 5.345 6.479 1.00 95.81 110 GLU A O 1
ATOM 927 N N . PHE A 1 111 ? -0.952 5.474 8.183 1.00 97.50 111 PHE A N 1
ATOM 928 C CA . PHE A 1 111 ? -1.076 4.029 8.342 1.00 97.50 111 PHE A CA 1
ATOM 929 C C . PHE A 1 111 ? -1.615 3.356 7.066 1.00 97.50 111 PHE A C 1
ATOM 931 O O . PHE A 1 111 ? -1.023 2.384 6.589 1.00 97.50 111 PHE A O 1
ATOM 938 N N . CYS A 1 112 ? -2.648 3.930 6.432 1.00 97.00 112 CYS A N 1
ATOM 939 C CA . CYS A 1 112 ? -3.162 3.484 5.131 1.00 97.00 112 CYS A CA 1
ATOM 940 C C . CYS A 1 112 ? -2.056 3.417 4.070 1.00 97.00 112 CYS A C 1
ATOM 942 O O . CYS A 1 112 ? -1.978 2.447 3.315 1.00 97.00 112 CYS A O 1
ATOM 944 N N . ARG A 1 113 ? -1.179 4.428 4.028 1.00 96.00 113 ARG A N 1
ATOM 945 C CA . ARG A 1 113 ? -0.076 4.509 3.063 1.00 96.00 113 ARG A CA 1
ATOM 946 C C . ARG A 1 113 ? 0.903 3.351 3.216 1.00 96.00 113 ARG A C 1
ATOM 948 O O . ARG A 1 113 ? 1.309 2.772 2.208 1.00 96.00 113 ARG A O 1
ATOM 955 N N . TYR A 1 114 ? 1.287 3.020 4.447 1.00 97.50 114 TYR A N 1
ATOM 956 C CA . TYR A 1 114 ? 2.204 1.913 4.717 1.00 97.50 114 TYR A CA 1
ATOM 957 C C . TYR A 1 114 ? 1.572 0.560 4.386 1.00 97.50 114 TYR A C 1
ATOM 959 O O . TYR A 1 114 ? 2.176 -0.226 3.654 1.00 97.50 114 TYR A O 1
ATOM 967 N N . VAL A 1 115 ? 0.334 0.333 4.835 1.00 97.88 115 VAL A N 1
ATOM 968 C CA . VAL A 1 115 ? -0.412 -0.900 4.550 1.00 97.88 115 VAL A CA 1
ATOM 969 C C . VAL A 1 115 ? -0.584 -1.096 3.047 1.00 97.88 115 VAL A C 1
ATOM 971 O O . VAL A 1 115 ? -0.246 -2.158 2.531 1.00 97.88 115 VAL A O 1
ATOM 974 N N . GLU A 1 116 ? -1.056 -0.076 2.322 1.00 96.75 116 GLU A N 1
ATOM 975 C CA . GLU A 1 116 ? -1.241 -0.159 0.873 1.00 96.75 116 GLU A CA 1
ATOM 976 C C . GLU A 1 116 ? 0.086 -0.425 0.151 1.00 96.75 116 GLU A C 1
ATOM 978 O O . GLU A 1 116 ? 0.152 -1.286 -0.730 1.00 96.75 116 GLU A O 1
ATOM 983 N N . ARG A 1 117 ? 1.146 0.313 0.501 1.00 95.75 117 ARG A N 1
ATOM 984 C CA . ARG A 1 117 ? 2.467 0.160 -0.118 1.00 95.75 117 ARG A CA 1
ATOM 985 C C . ARG A 1 117 ? 2.973 -1.269 0.030 1.00 95.75 117 ARG A C 1
ATOM 987 O O . ARG A 1 117 ? 3.393 -1.868 -0.962 1.00 95.75 117 ARG A O 1
ATOM 994 N N . ASP A 1 118 ? 2.943 -1.798 1.247 1.00 97.50 118 ASP A N 1
ATOM 995 C CA . ASP A 1 118 ? 3.500 -3.111 1.545 1.00 97.50 118 ASP A CA 1
ATOM 996 C C . ASP A 1 118 ? 2.608 -4.223 0.973 1.00 97.50 118 ASP A C 1
ATOM 998 O O . ASP A 1 118 ? 3.128 -5.162 0.372 1.00 97.50 118 ASP A O 1
ATOM 1002 N N . PHE A 1 119 ? 1.282 -4.065 1.005 1.00 97.94 119 PHE A N 1
ATOM 1003 C CA . PHE A 1 119 ? 0.336 -4.962 0.336 1.00 97.94 119 PHE A CA 1
ATOM 1004 C C . PHE A 1 119 ? 0.603 -5.079 -1.174 1.00 97.94 119 PHE A C 1
ATOM 1006 O O . PHE A 1 119 ? 0.799 -6.182 -1.691 1.00 97.94 119 PHE A O 1
ATOM 1013 N N . GLU A 1 120 ? 0.674 -3.956 -1.896 1.00 97.06 120 GLU A N 1
ATOM 1014 C CA . GLU A 1 120 ? 0.913 -3.958 -3.348 1.00 97.06 120 GLU A CA 1
ATOM 1015 C C . GLU A 1 120 ? 2.322 -4.458 -3.699 1.00 97.06 120 GLU A C 1
ATOM 1017 O O . GLU A 1 120 ? 2.501 -5.194 -4.676 1.00 97.06 120 GLU A O 1
ATOM 1022 N N . LYS A 1 121 ? 3.332 -4.100 -2.893 1.00 96.50 121 LYS A N 1
ATOM 1023 C CA . LYS A 1 121 ? 4.713 -4.576 -3.062 1.00 96.50 121 LYS A CA 1
ATOM 1024 C C . LYS A 1 121 ? 4.798 -6.090 -2.888 1.00 96.50 121 LYS A C 1
ATOM 1026 O O . LYS A 1 121 ? 5.448 -6.763 -3.693 1.00 96.50 121 LYS A O 1
ATOM 1031 N N . LEU A 1 122 ? 4.147 -6.637 -1.865 1.00 97.75 122 LEU A N 1
ATOM 1032 C CA . LEU A 1 122 ? 4.137 -8.072 -1.604 1.00 97.75 122 LEU A CA 1
ATOM 1033 C C . LEU A 1 122 ? 3.377 -8.829 -2.693 1.00 97.75 122 LEU A C 1
ATOM 1035 O O . LEU A 1 122 ? 3.925 -9.798 -3.211 1.00 97.75 122 LEU A O 1
ATOM 1039 N N . LYS A 1 123 ? 2.201 -8.345 -3.127 1.00 97.69 123 LYS A N 1
ATOM 1040 C CA . LYS A 1 123 ? 1.471 -8.910 -4.278 1.00 97.69 123 LYS A CA 1
ATOM 1041 C C . LYS A 1 123 ? 2.353 -8.996 -5.517 1.00 97.69 123 LYS A C 1
ATOM 1043 O O . LYS A 1 123 ? 2.474 -10.070 -6.098 1.00 97.69 123 LYS A O 1
ATOM 1048 N N . ARG A 1 124 ? 3.045 -7.907 -5.863 1.00 96.19 124 ARG A N 1
ATOM 1049 C CA . ARG A 1 124 ? 3.995 -7.900 -6.984 1.00 96.19 124 ARG A CA 1
ATOM 1050 C C . ARG A 1 124 ? 5.117 -8.923 -6.793 1.00 96.19 124 ARG A C 1
ATOM 1052 O O . ARG A 1 124 ? 5.468 -9.621 -7.736 1.00 96.19 124 ARG A O 1
ATOM 1059 N N . THR A 1 125 ? 5.663 -9.025 -5.582 1.00 94.56 125 THR A N 1
ATOM 1060 C CA . THR A 1 125 ? 6.765 -9.950 -5.260 1.00 94.56 125 THR A CA 1
ATOM 1061 C C . THR A 1 125 ? 6.362 -11.414 -5.440 1.00 94.56 125 THR A C 1
ATOM 1063 O O . THR A 1 125 ? 7.177 -12.213 -5.891 1.00 94.56 125 THR A O 1
ATOM 1066 N N . VAL A 1 126 ? 5.112 -11.765 -5.127 1.00 95.50 126 VAL A N 1
ATOM 1067 C CA . VAL A 1 126 ? 4.590 -13.134 -5.282 1.00 95.50 126 VAL A CA 1
ATOM 1068 C C . VAL A 1 126 ? 3.929 -13.393 -6.645 1.00 95.50 126 VAL A C 1
ATOM 1070 O O . VAL A 1 126 ? 3.356 -14.460 -6.839 1.00 95.50 126 VAL A O 1
ATOM 1073 N N . GLY A 1 127 ? 3.988 -12.442 -7.584 1.00 94.44 127 GLY A N 1
ATOM 1074 C CA . GLY A 1 127 ? 3.426 -12.597 -8.932 1.0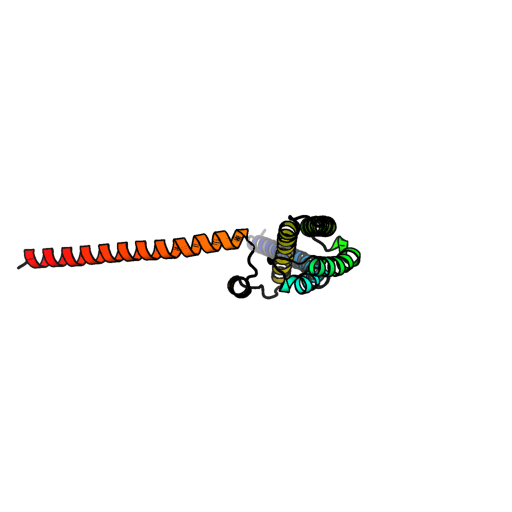0 94.44 127 GLY A CA 1
ATOM 1075 C C . GLY A 1 127 ? 1.906 -12.411 -9.033 1.00 94.44 127 GLY A C 1
ATOM 1076 O O . GLY A 1 127 ? 1.296 -12.907 -9.974 1.00 94.44 127 GLY A O 1
ATOM 1077 N N . LEU A 1 128 ? 1.279 -11.712 -8.082 1.00 96.12 128 LEU A N 1
ATOM 1078 C CA . LEU A 1 128 ? -0.156 -11.406 -8.099 1.00 96.12 128 LEU A CA 1
ATOM 1079 C C . LEU A 1 128 ? -0.458 -10.053 -8.770 1.00 96.12 128 LEU A C 1
ATOM 1081 O O . LEU A 1 128 ? 0.357 -9.127 -8.692 1.00 96.12 128 LEU A O 1
ATOM 1085 N N . PRO A 1 129 ? -1.657 -9.890 -9.365 1.00 95.19 129 PRO A N 1
ATOM 1086 C CA . PRO A 1 129 ? -2.052 -8.651 -10.032 1.00 95.19 129 PRO A CA 1
ATOM 1087 C C . PRO A 1 129 ? -2.177 -7.489 -9.043 1.00 95.19 129 PRO A C 1
ATOM 1089 O O . PRO A 1 129 ? -2.832 -7.614 -8.010 1.00 95.19 129 PRO A O 1
ATOM 1092 N N . ILE A 1 130 ? -1.589 -6.339 -9.365 1.00 96.06 130 ILE A N 1
ATOM 1093 C CA . ILE A 1 130 ? -1.631 -5.114 -8.547 1.00 96.06 130 ILE A CA 1
ATOM 1094 C C . ILE A 1 130 ? -2.799 -4.206 -8.944 1.00 96.06 130 ILE A C 1
ATOM 1096 O O . ILE A 1 130 ? -3.251 -4.240 -10.088 1.00 96.06 130 ILE A O 1
ATOM 1100 N N . ARG A 1 131 ? -3.283 -3.366 -8.020 1.00 93.38 131 ARG A N 1
ATOM 1101 C CA . ARG A 1 131 ? -4.374 -2.427 -8.337 1.00 93.38 131 ARG A CA 1
ATOM 1102 C C . ARG A 1 131 ? -3.851 -1.265 -9.190 1.00 93.38 131 ARG A C 1
ATOM 1104 O O . ARG A 1 131 ? -2.962 -0.543 -8.709 1.00 93.38 131 ARG A O 1
ATOM 1111 N N . PRO A 1 132 ? -4.394 -1.042 -10.405 1.00 91.75 132 PRO A N 1
ATOM 1112 C CA . PRO A 1 132 ? -3.961 0.050 -11.267 1.00 91.75 132 PRO A CA 1
ATOM 1113 C C . PRO A 1 132 ? -4.391 1.405 -10.698 1.00 91.75 132 PRO A C 1
ATOM 1115 O O . PRO A 1 132 ? -5.331 1.499 -9.906 1.00 91.75 132 PRO A O 1
ATOM 1118 N N . LEU A 1 133 ? -3.715 2.475 -11.123 1.00 87.50 133 LEU A N 1
ATOM 1119 C CA . LEU A 1 133 ? -4.034 3.835 -10.682 1.00 87.50 133 LEU A CA 1
ATOM 1120 C C . LEU A 1 133 ? -5.466 4.242 -11.070 1.00 87.50 133 LEU A C 1
ATOM 1122 O O . LEU A 1 133 ? -6.159 4.853 -10.263 1.00 87.50 133 LEU A O 1
ATOM 1126 N N . SER A 1 134 ? -5.933 3.837 -12.255 1.00 87.75 134 SER A N 1
ATOM 1127 C CA . SER A 1 134 ? -7.297 4.092 -12.739 1.00 87.75 134 SER A CA 1
ATOM 1128 C C . SER A 1 134 ? -8.373 3.560 -11.789 1.00 87.75 134 SER A C 1
ATOM 1130 O O . SER A 1 134 ? -9.336 4.264 -11.493 1.00 87.75 134 SER A O 1
ATOM 1132 N N . TYR A 1 135 ? -8.184 2.353 -11.245 1.00 91.56 135 TYR A N 1
ATOM 1133 C CA . TYR A 1 135 ? -9.078 1.783 -10.235 1.00 91.56 135 TYR A CA 1
ATOM 1134 C C . TYR A 1 135 ? -9.100 2.637 -8.963 1.00 91.56 135 TYR A C 1
ATOM 1136 O O . TYR A 1 135 ? -10.168 2.983 -8.467 1.00 91.56 135 TYR A O 1
ATOM 1144 N N . ARG A 1 136 ? -7.922 3.028 -8.458 1.00 90.81 136 ARG A N 1
ATOM 1145 C CA . ARG A 1 136 ? -7.809 3.829 -7.226 1.00 90.81 136 ARG A CA 1
ATOM 1146 C C . ARG A 1 136 ? -8.475 5.191 -7.372 1.00 90.81 136 ARG A C 1
ATOM 1148 O O . ARG A 1 136 ? -9.138 5.633 -6.442 1.00 90.81 136 ARG A O 1
ATOM 1155 N N . ILE A 1 137 ? -8.335 5.819 -8.541 1.00 87.25 137 ILE A N 1
ATOM 1156 C CA . ILE A 1 137 ? -9.022 7.072 -8.869 1.00 87.25 137 ILE A CA 1
ATOM 1157 C C . ILE A 1 137 ? -10.538 6.861 -8.860 1.00 87.25 137 ILE A C 1
ATOM 1159 O O . ILE A 1 137 ? -11.241 7.594 -8.172 1.00 87.25 137 ILE A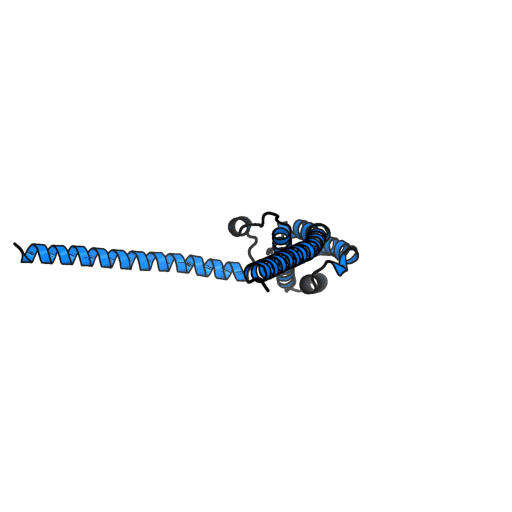 O 1
ATOM 1163 N N . LYS A 1 138 ? -11.035 5.826 -9.550 1.00 88.38 138 LYS A N 1
ATOM 1164 C CA . LYS A 1 138 ? -12.475 5.538 -9.648 1.00 88.38 138 LYS A CA 1
ATOM 1165 C C . LYS A 1 138 ? -13.134 5.310 -8.282 1.00 88.38 138 LYS A C 1
ATOM 1167 O O . LYS A 1 138 ? -14.279 5.699 -8.091 1.00 88.38 138 LYS A O 1
ATOM 1172 N N . VAL A 1 139 ? -12.420 4.687 -7.344 1.00 88.88 139 VAL A N 1
ATOM 1173 C CA . VAL A 1 139 ? -12.923 4.370 -5.992 1.00 88.88 139 VAL A CA 1
ATOM 1174 C C . VAL A 1 139 ? -12.570 5.466 -4.964 1.00 88.88 139 VAL A C 1
ATOM 1176 O O . VAL A 1 139 ? -12.935 5.368 -3.794 1.00 88.88 139 VAL A O 1
ATOM 1179 N N . GLY A 1 140 ? -11.872 6.532 -5.373 1.00 86.50 140 GLY A N 1
ATOM 1180 C CA . GLY A 1 140 ? -11.485 7.637 -4.487 1.00 86.50 140 GLY A CA 1
ATOM 1181 C C . GLY A 1 140 ? -10.404 7.281 -3.458 1.00 86.50 140 GLY A C 1
ATOM 1182 O O . GLY A 1 140 ? -10.266 7.959 -2.447 1.00 86.50 140 GLY A O 1
ATOM 1183 N N . GLN A 1 141 ? -9.623 6.226 -3.697 1.00 91.19 141 GLN A N 1
ATOM 1184 C CA . GLN A 1 141 ? -8.547 5.760 -2.814 1.00 91.19 141 GLN A CA 1
ATOM 1185 C C . GLN A 1 141 ? -7.212 6.432 -3.173 1.00 91.19 141 GLN A C 1
ATOM 1187 O O . GLN A 1 141 ? -6.233 5.766 -3.520 1.00 91.19 141 GLN A O 1
ATOM 1192 N N . ILE A 1 142 ? -7.169 7.766 -3.117 1.00 88.19 142 ILE A N 1
ATOM 1193 C CA . ILE A 1 142 ? -5.956 8.550 -3.387 1.00 88.19 142 ILE A CA 1
ATOM 1194 C C . ILE A 1 142 ? -5.553 9.319 -2.122 1.00 88.19 142 ILE A C 1
ATOM 1196 O O . ILE A 1 142 ? -6.384 10.044 -1.579 1.00 88.19 142 ILE A O 1
ATOM 1200 N N . PRO A 1 143 ? -4.282 9.237 -1.678 1.00 85.25 143 PRO A N 1
ATOM 1201 C CA . PRO A 1 143 ? -3.778 10.086 -0.601 1.00 85.25 143 PRO A CA 1
ATOM 1202 C C . PRO A 1 143 ? -3.987 11.570 -0.909 1.00 85.25 143 PRO A C 1
ATOM 1204 O O . PRO A 1 143 ? -3.750 11.993 -2.046 1.00 85.25 143 PRO A O 1
ATOM 1207 N N . ARG A 1 144 ? -4.298 12.387 0.102 1.00 81.44 144 ARG A N 1
ATOM 1208 C CA . ARG A 1 144 ? -4.598 13.821 -0.078 1.00 81.44 144 ARG A CA 1
ATOM 1209 C C . ARG A 1 144 ? -3.460 14.577 -0.760 1.00 81.44 144 ARG A C 1
ATOM 1211 O O . ARG A 1 144 ? -3.678 15.411 -1.628 1.00 81.44 144 ARG A O 1
ATOM 1218 N N . LYS A 1 145 ? -2.209 14.242 -0.429 1.00 80.50 145 LYS A N 1
ATOM 1219 C CA . LYS A 1 145 ? -1.037 14.864 -1.074 1.00 80.50 145 LYS A CA 1
ATOM 1220 C C . LYS A 1 145 ? -0.945 14.534 -2.568 1.00 80.50 145 LYS A C 1
ATOM 1222 O O . LYS A 1 145 ? -0.527 15.370 -3.360 1.00 80.50 145 LYS A O 1
ATOM 1227 N N . LYS A 1 146 ? -1.324 13.314 -2.964 1.00 79.06 146 LYS A N 1
ATOM 1228 C CA . LYS A 1 146 ? -1.265 12.878 -4.367 1.00 79.06 146 LYS A CA 1
ATOM 1229 C C . LYS A 1 146 ? -2.441 13.401 -5.179 1.00 79.06 146 LYS A C 1
ATOM 1231 O O . LYS A 1 146 ? -2.251 13.679 -6.356 1.00 79.06 146 LYS A O 1
ATOM 1236 N N . SER A 1 147 ? -3.621 13.542 -4.577 1.00 75.94 147 SER A N 1
ATOM 1237 C CA . SER A 1 147 ? -4.781 14.097 -5.279 1.00 75.94 147 SER A CA 1
ATOM 1238 C C . SER A 1 147 ? -4.527 15.538 -5.725 1.00 75.94 147 SER A C 1
ATOM 1240 O O . SER A 1 147 ? -4.825 15.858 -6.870 1.00 75.94 147 SER A O 1
ATOM 1242 N N . VAL A 1 148 ? -3.873 16.358 -4.892 1.00 77.94 148 VAL A N 1
ATOM 1243 C CA . VAL A 1 148 ? -3.459 17.725 -5.263 1.00 77.94 148 VAL A CA 1
ATOM 1244 C C . VAL A 1 148 ? -2.510 17.718 -6.463 1.00 77.94 148 VAL A C 1
ATOM 1246 O O . VAL A 1 148 ? -2.726 18.448 -7.424 1.00 77.94 148 VAL A O 1
ATOM 1249 N N . ILE A 1 149 ? -1.490 16.855 -6.458 1.00 83.88 149 ILE A N 1
ATOM 1250 C CA . ILE A 1 149 ? -0.534 16.760 -7.575 1.00 83.88 149 ILE A CA 1
ATOM 1251 C C . ILE A 1 149 ? -1.237 16.312 -8.863 1.00 83.88 149 ILE A C 1
ATOM 1253 O O . ILE A 1 149 ? -1.009 16.896 -9.917 1.00 83.88 149 ILE A O 1
ATOM 1257 N N . ILE A 1 150 ? -2.103 15.297 -8.788 1.00 81.06 150 ILE A N 1
ATOM 1258 C CA . ILE A 1 150 ? -2.864 14.810 -9.948 1.00 81.06 150 ILE A CA 1
ATOM 1259 C C . ILE A 1 150 ? -3.752 15.925 -10.507 1.00 81.06 150 ILE A C 1
ATOM 1261 O O . ILE A 1 150 ? -3.778 16.122 -11.718 1.00 81.06 150 ILE A O 1
ATOM 1265 N N . TYR A 1 151 ? -4.427 16.679 -9.638 1.00 82.69 151 TYR A N 1
ATOM 1266 C CA . TYR A 1 151 ? -5.245 17.820 -10.038 1.00 82.69 151 TYR A CA 1
ATOM 1267 C C . TYR A 1 151 ? -4.416 18.886 -10.771 1.00 82.69 151 TYR A C 1
ATOM 1269 O O . TYR A 1 151 ? -4.765 19.271 -11.885 1.00 82.69 151 TYR A O 1
ATOM 1277 N N . ILE A 1 152 ? -3.266 19.276 -10.208 1.00 84.75 152 ILE A N 1
ATOM 1278 C CA . ILE A 1 152 ? -2.339 20.237 -10.826 1.00 84.75 152 ILE A CA 1
ATOM 1279 C C . ILE A 1 152 ? -1.864 19.741 -12.199 1.00 84.75 152 ILE A C 1
ATOM 1281 O O . ILE A 1 152 ? -1.781 20.524 -13.145 1.00 84.75 152 ILE A O 1
ATOM 1285 N N . ILE A 1 153 ? -1.552 18.450 -12.337 1.00 87.56 153 ILE A N 1
ATOM 1286 C CA . ILE A 1 153 ? -1.126 17.873 -13.619 1.00 87.56 153 ILE A CA 1
ATOM 1287 C C . ILE A 1 153 ? -2.259 17.937 -14.646 1.00 87.56 153 ILE A C 1
ATOM 1289 O O . ILE A 1 153 ? -2.011 18.349 -15.773 1.00 87.56 153 ILE A O 1
ATOM 1293 N N . ILE A 1 154 ? -3.488 17.562 -14.278 1.00 86.06 154 ILE A N 1
ATOM 1294 C CA . ILE A 1 154 ? -4.641 17.567 -15.194 1.00 86.06 154 ILE A CA 1
ATOM 1295 C C . ILE A 1 154 ? -4.961 18.992 -15.667 1.00 86.06 154 ILE A C 1
ATOM 1297 O O . ILE A 1 154 ? -5.165 19.221 -16.864 1.00 86.06 154 ILE A O 1
ATOM 1301 N N . GLU A 1 155 ? -4.958 19.959 -14.749 1.00 85.19 155 GLU A N 1
ATOM 1302 C CA . GLU A 1 155 ? -5.220 21.361 -15.077 1.00 85.19 155 GLU A CA 1
ATOM 1303 C C . GLU A 1 155 ? -4.153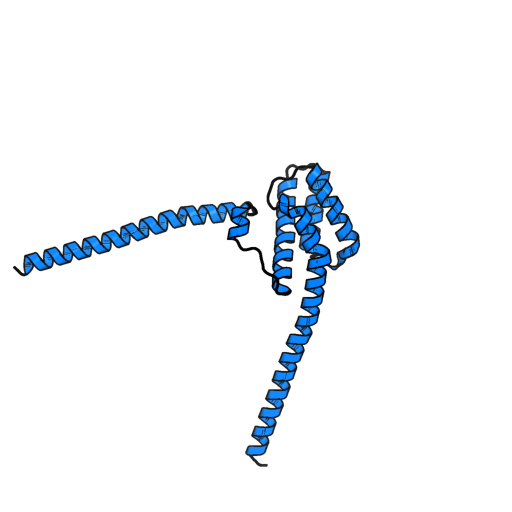 21.918 -16.034 1.00 85.19 155 GLU A C 1
ATOM 1305 O O . GLU A 1 155 ? -4.472 22.553 -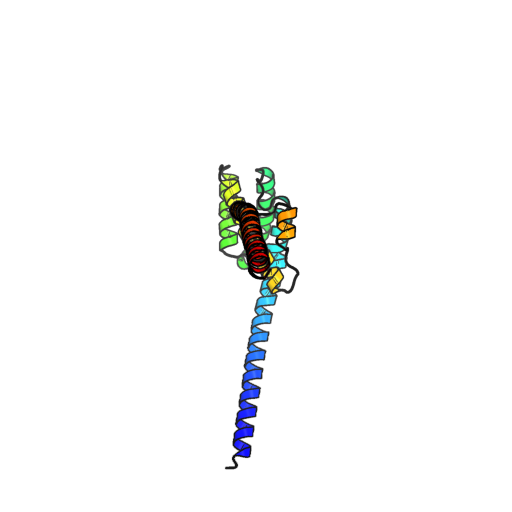17.042 1.00 85.19 155 GLU A O 1
ATOM 1310 N N . ASN A 1 156 ? -2.877 21.626 -15.766 1.00 89.94 156 ASN A N 1
ATOM 1311 C CA . ASN A 1 156 ? -1.780 22.087 -16.612 1.00 89.94 156 ASN A CA 1
ATOM 1312 C C . ASN A 1 156 ? -1.717 21.356 -17.952 1.00 89.94 156 ASN A C 1
ATOM 1314 O O . ASN A 1 156 ? -1.433 21.993 -18.961 1.00 89.94 156 ASN A O 1
ATOM 1318 N N . LEU A 1 157 ? -2.025 20.060 -18.002 1.00 92.12 157 LEU A N 1
ATOM 1319 C CA . LEU A 1 157 ? -2.037 19.297 -19.250 1.00 92.12 157 LEU A CA 1
ATOM 1320 C C . LEU A 1 157 ? -3.034 19.895 -20.248 1.00 92.12 157 LEU A C 1
ATOM 1322 O O . LEU A 1 157 ? -2.710 20.046 -21.422 1.00 92.12 157 LEU A O 1
ATOM 1326 N N . THR A 1 158 ? -4.210 20.307 -19.771 1.00 88.44 158 THR A N 1
ATOM 1327 C CA . THR A 1 158 ? -5.235 20.947 -20.609 1.00 88.44 158 THR A CA 1
ATOM 1328 C C . THR A 1 158 ? -4.730 22.267 -21.199 1.00 88.44 158 THR A C 1
ATOM 1330 O O . THR A 1 158 ? -4.871 22.506 -22.398 1.00 88.44 158 THR A O 1
ATOM 1333 N N . LYS A 1 159 ? -4.064 23.097 -20.383 1.00 92.06 159 LYS A N 1
ATOM 1334 C CA . LYS A 1 159 ? -3.446 24.356 -20.832 1.00 92.06 159 LYS A CA 1
ATOM 1335 C C . LYS A 1 159 ? -2.323 24.107 -21.840 1.00 92.06 159 LYS A C 1
ATOM 1337 O O . LYS A 1 159 ? -2.270 24.767 -22.870 1.00 92.06 159 LYS A O 1
ATOM 1342 N N . TRP A 1 160 ? -1.457 23.130 -21.576 1.00 92.69 160 TRP A N 1
ATOM 1343 C CA . TRP A 1 160 ? -0.361 22.758 -22.471 1.00 92.69 160 TRP A CA 1
ATOM 1344 C C . TRP A 1 160 ? -0.866 22.270 -23.827 1.00 92.69 160 TRP A C 1
ATOM 1346 O O . TRP A 1 160 ? -0.361 22.715 -24.855 1.00 92.69 160 TRP A O 1
ATOM 1356 N N . LEU A 1 161 ? -1.883 21.404 -23.842 1.00 93.50 161 LEU A N 1
ATOM 1357 C CA . LEU A 1 161 ? -2.499 20.918 -25.077 1.00 93.50 161 LEU A CA 1
ATOM 1358 C C . LEU A 1 161 ? -3.126 22.061 -25.880 1.00 93.50 161 LEU A C 1
ATOM 1360 O O . LEU A 1 161 ? -2.942 22.121 -27.094 1.00 93.50 161 LEU A O 1
ATOM 1364 N N . PHE A 1 162 ? -3.808 22.993 -25.211 1.00 93.94 162 PHE A N 1
ATOM 1365 C CA . PHE A 1 162 ? -4.383 24.166 -25.865 1.00 93.94 162 PHE A CA 1
ATOM 1366 C C . PHE A 1 162 ? -3.302 25.066 -26.484 1.00 93.94 162 PHE A C 1
ATOM 1368 O O . PHE A 1 162 ? -3.369 25.377 -27.673 1.00 93.94 162 PHE A O 1
ATOM 1375 N N . THR A 1 163 ? -2.264 25.420 -25.721 1.00 93.62 163 THR A N 1
ATOM 1376 C CA . THR A 1 163 ? -1.149 26.245 -26.215 1.00 93.62 163 THR A CA 1
ATOM 1377 C C . THR A 1 163 ? -0.415 25.568 -27.372 1.00 93.62 163 THR A C 1
ATOM 1379 O O . THR A 1 163 ? -0.102 26.212 -28.372 1.00 93.62 163 THR A O 1
ATOM 1382 N N . PHE A 1 164 ? -0.179 24.258 -27.275 1.00 96.12 164 PHE A N 1
ATOM 1383 C CA . PHE A 1 164 ? 0.455 23.481 -28.338 1.00 96.12 164 PHE A CA 1
ATOM 1384 C C . PHE A 1 164 ? -0.403 23.444 -29.610 1.00 96.12 164 PHE A C 1
ATOM 1386 O O . PHE A 1 164 ? 0.114 23.647 -30.708 1.00 96.12 164 PHE A O 1
ATOM 1393 N N . SER A 1 165 ? -1.721 23.267 -29.471 1.00 95.44 165 SER A N 1
ATOM 1394 C CA . SER A 1 165 ? -2.662 23.327 -30.594 1.00 95.44 165 SER A CA 1
ATOM 1395 C C . SER A 1 165 ? -2.655 24.698 -31.275 1.00 95.44 165 SER A C 1
ATOM 1397 O O . SER A 1 165 ? -2.675 24.774 -32.502 1.00 95.44 165 SER A O 1
ATOM 1399 N N . LEU A 1 166 ? -2.605 25.783 -30.498 1.00 96.38 166 LEU A N 1
ATOM 1400 C CA . LEU A 1 166 ? -2.591 27.152 -31.017 1.00 96.38 166 LEU A CA 1
ATOM 1401 C C . LEU A 1 166 ? -1.284 27.450 -31.768 1.00 96.38 166 LEU A C 1
ATOM 1403 O O . LEU A 1 166 ? -1.305 28.047 -32.843 1.00 96.38 166 LEU A O 1
ATOM 1407 N N . LEU A 1 167 ? -0.155 26.948 -31.258 1.00 97.00 167 LEU A N 1
ATOM 1408 C CA . LEU A 1 167 ? 1.143 27.031 -31.926 1.00 97.00 167 LEU A CA 1
ATOM 1409 C C . LEU A 1 167 ? 1.152 26.268 -33.260 1.00 97.00 167 LEU A C 1
ATOM 1411 O O . LEU A 1 167 ? 1.582 26.819 -34.274 1.00 97.00 167 LEU A O 1
ATOM 1415 N N . LEU A 1 168 ? 0.636 25.034 -33.291 1.00 96.69 168 LEU A N 1
ATOM 1416 C CA . LEU A 1 168 ? 0.513 24.263 -34.534 1.00 96.69 168 LEU A CA 1
ATOM 1417 C C . LEU A 1 168 ? -0.384 24.969 -35.557 1.00 96.69 168 LEU A C 1
ATOM 1419 O O . LEU A 1 168 ? -0.038 25.035 -36.737 1.00 96.69 168 LEU A O 1
ATOM 1423 N N . PHE A 1 169 ? -1.501 25.540 -35.106 1.00 97.12 169 PHE A N 1
ATOM 1424 C CA . PHE A 1 169 ? -2.404 26.308 -35.958 1.00 97.12 169 PHE A CA 1
ATOM 1425 C C . PHE A 1 169 ? -1.722 27.553 -36.548 1.00 97.12 169 PHE A C 1
ATOM 1427 O O . PHE A 1 169 ? -1.823 27.799 -37.749 1.00 97.12 169 PHE A O 1
ATOM 1434 N N . GLY A 1 170 ? -0.951 28.290 -35.742 1.00 97.06 170 GLY A N 1
ATOM 1435 C CA . GLY A 1 170 ? -0.165 29.435 -36.210 1.00 97.06 170 GLY A CA 1
ATOM 1436 C C . GLY A 1 170 ? 0.871 29.059 -37.275 1.00 97.06 170 GLY A C 1
ATOM 1437 O O . GLY A 1 170 ? 0.987 29.742 -38.293 1.00 97.06 170 GLY A O 1
ATOM 1438 N N . ILE A 1 171 ? 1.576 27.934 -37.096 1.00 97.50 171 ILE A N 1
ATOM 1439 C CA . ILE A 1 171 ? 2.532 27.418 -38.093 1.00 97.50 171 ILE A CA 1
ATOM 1440 C C . ILE A 1 171 ? 1.822 27.071 -39.410 1.00 97.50 171 ILE A C 1
ATOM 1442 O O . ILE A 1 171 ? 2.344 27.368 -40.488 1.00 97.50 171 ILE A O 1
ATOM 1446 N N . LEU A 1 172 ? 0.636 26.458 -39.344 1.00 96.88 172 LEU A N 1
ATOM 1447 C CA . LEU A 1 172 ? -0.157 26.135 -40.532 1.00 96.88 172 LEU A CA 1
ATOM 1448 C C . LEU A 1 172 ? -0.588 27.399 -41.284 1.00 96.88 172 LEU A C 1
ATOM 1450 O O . LEU A 1 172 ? -0.377 27.477 -42.494 1.00 96.88 172 LEU A O 1
ATOM 1454 N N . LEU A 1 173 ? -1.111 28.407 -40.580 1.00 96.88 173 LEU A N 1
ATOM 1455 C CA . LEU A 1 173 ? -1.492 29.686 -41.187 1.00 96.88 173 LEU A CA 1
ATOM 1456 C C . LEU A 1 173 ? -0.306 30.379 -41.863 1.00 96.88 173 LEU A C 1
ATOM 1458 O O . LEU A 1 173 ? -0.425 30.817 -43.007 1.00 96.88 173 LEU A O 1
ATOM 1462 N N . ALA A 1 174 ? 0.854 30.421 -41.201 1.00 96.81 174 ALA A N 1
ATOM 1463 C CA . ALA A 1 174 ? 2.066 31.006 -41.770 1.00 96.81 174 ALA A CA 1
ATOM 1464 C C . ALA A 1 174 ? 2.496 30.296 -43.065 1.00 96.81 174 ALA A C 1
ATOM 1466 O O . ALA A 1 174 ? 2.901 30.948 -44.028 1.00 96.81 174 ALA A O 1
ATOM 1467 N N . ARG A 1 175 ? 2.363 28.962 -43.127 1.00 96.38 175 ARG A N 1
ATOM 1468 C CA . ARG A 1 175 ? 2.649 28.196 -44.348 1.00 96.38 175 ARG A CA 1
ATOM 1469 C C . ARG A 1 175 ? 1.666 28.492 -45.475 1.00 96.38 175 ARG A C 1
ATOM 1471 O O . ARG A 1 175 ? 2.114 28.682 -46.603 1.00 96.38 175 ARG A O 1
ATOM 1478 N N . VAL A 1 176 ? 0.363 28.547 -45.193 1.00 96.75 176 VAL A N 1
ATOM 1479 C CA . VAL A 1 176 ? -0.646 28.898 -46.210 1.00 96.75 176 VAL A CA 1
ATOM 1480 C C . VAL A 1 176 ? -0.377 30.298 -46.754 1.00 96.75 176 VAL A C 1
ATOM 1482 O O . VAL A 1 176 ? -0.335 30.489 -47.966 1.00 96.75 176 VAL A O 1
ATOM 1485 N N . PHE A 1 177 ? -0.104 31.259 -45.873 1.00 96.81 177 PHE A N 1
ATOM 1486 C CA . PHE A 1 177 ? 0.212 32.627 -46.268 1.00 96.81 177 PHE A CA 1
ATOM 1487 C C . PHE A 1 177 ? 1.471 32.708 -47.148 1.00 96.81 177 PHE A C 1
ATOM 1489 O O . PHE A 1 177 ? 1.456 33.355 -48.193 1.00 96.81 177 PHE A O 1
ATOM 1496 N N . ALA A 1 178 ? 2.539 31.987 -46.791 1.00 96.06 178 ALA A N 1
ATOM 1497 C CA . ALA A 1 178 ? 3.754 31.923 -47.603 1.00 96.06 178 ALA A CA 1
ATOM 1498 C C . ALA A 1 178 ? 3.511 31.315 -48.998 1.00 96.06 178 ALA A C 1
ATOM 1500 O O . ALA A 1 178 ? 4.117 31.759 -49.975 1.00 96.06 178 ALA A O 1
ATOM 1501 N N . LEU A 1 179 ? 2.628 30.316 -49.111 1.00 95.94 179 LEU A N 1
ATOM 1502 C CA . LEU A 1 179 ? 2.237 29.735 -50.400 1.00 95.94 179 LEU A CA 1
ATOM 1503 C C . LEU A 1 179 ? 1.434 30.723 -51.253 1.00 95.94 179 LEU A C 1
ATOM 1505 O O . LEU A 1 179 ? 1.700 30.829 -52.447 1.00 95.94 179 LEU A O 1
ATOM 1509 N N . LEU A 1 180 ? 0.513 31.479 -50.648 1.00 95.50 180 LEU A N 1
ATOM 1510 C CA . LEU A 1 180 ? -0.249 32.521 -51.343 1.00 95.50 180 LEU A CA 1
ATOM 1511 C C . LEU A 1 180 ? 0.661 33.632 -51.882 1.00 95.50 180 LEU A C 1
ATOM 1513 O O . LEU A 1 180 ? 0.512 34.031 -53.033 1.00 95.50 180 LEU A O 1
ATOM 1517 N N . ILE A 1 181 ? 1.646 34.086 -51.097 1.00 96.00 181 ILE A N 1
ATOM 1518 C CA . ILE A 1 181 ? 2.642 35.063 -51.568 1.00 96.00 181 ILE A CA 1
ATOM 1519 C C . ILE A 1 181 ? 3.430 34.506 -52.754 1.00 96.00 181 ILE A C 1
ATOM 1521 O O . ILE A 1 181 ? 3.585 35.190 -53.762 1.00 96.00 181 ILE A O 1
ATOM 1525 N N . LYS A 1 182 ? 3.921 33.262 -52.653 1.00 95.44 182 LYS A N 1
ATOM 1526 C CA . LYS A 1 182 ? 4.643 32.622 -53.761 1.00 95.44 182 LYS A CA 1
ATOM 1527 C C . LYS A 1 182 ? 3.793 32.539 -55.024 1.00 95.44 182 LYS A C 1
ATOM 1529 O O . LYS A 1 182 ? 4.320 32.786 -56.098 1.00 95.44 182 LYS A O 1
ATOM 1534 N N . PHE A 1 183 ? 2.510 32.207 -54.890 1.00 94.25 183 PHE A N 1
ATOM 1535 C CA . PHE A 1 183 ? 1.574 32.158 -56.010 1.00 94.25 183 PHE A CA 1
ATOM 1536 C C . PHE A 1 183 ? 1.400 33.535 -56.667 1.00 94.25 183 PHE A C 1
ATOM 1538 O O . PHE A 1 183 ? 1.512 33.633 -57.882 1.00 94.25 183 PHE A O 1
ATOM 1545 N N . MET A 1 184 ? 1.221 34.599 -55.873 1.00 92.88 184 MET A N 1
ATOM 1546 C CA . MET A 1 184 ? 1.075 35.965 -56.396 1.00 92.88 184 MET A CA 1
ATOM 1547 C C . MET A 1 184 ? 2.341 36.516 -57.069 1.00 92.88 184 MET A C 1
ATOM 1549 O O . MET A 1 184 ? 2.228 37.354 -57.950 1.00 92.88 184 MET A O 1
ATOM 1553 N N . LEU A 1 185 ? 3.538 36.080 -56.663 1.00 90.94 185 LEU A N 1
ATOM 1554 C CA . LEU A 1 185 ? 4.806 36.535 -57.257 1.00 90.94 185 LEU A CA 1
ATOM 1555 C C . LEU A 1 185 ? 5.192 35.798 -58.552 1.00 90.94 185 LEU A C 1
ATOM 1557 O O . LEU A 1 185 ? 6.118 36.231 -59.231 1.00 90.94 185 LEU A O 1
ATOM 1561 N N . PHE A 1 186 ? 4.547 34.668 -58.857 1.00 83.75 186 PHE A N 1
ATOM 1562 C CA . PHE A 1 186 ? 4.847 33.819 -60.021 1.00 83.75 186 PHE A CA 1
ATOM 1563 C C . PHE A 1 186 ? 3.750 33.847 -61.106 1.00 83.75 186 PHE A C 1
ATOM 1565 O O . PHE A 1 186 ? 3.840 33.078 -62.065 1.00 83.75 186 PHE A O 1
ATOM 1572 N N . GLN A 1 187 ? 2.735 34.705 -60.952 1.00 59.25 187 GLN A N 1
ATOM 1573 C CA . GLN A 1 187 ? 1.774 35.085 -61.999 1.00 59.25 187 GLN A CA 1
ATOM 1574 C C . GLN A 1 187 ? 2.204 36.393 -62.658 1.00 59.25 187 GLN A C 1
ATOM 1576 O O . GLN A 1 187 ? 1.987 36.503 -63.884 1.00 59.25 187 GLN A O 1
#

Foldseek 3Di:
DDPVVVVVVVVVVVVVVVVVVVVVVVVVLVVVLVLLVCLQPLALVQLCVLCVLPQQHDDDLVSLVVSLVSNVVSCVVPVVSDDPQLVVLSVVLVVCSVVVHPCNSVSVNSNSVRSLVSNQVSCVSNVHDHDDPVNCVVSVNDHPVVVVVVVVCVVVVVVVVVVVVVVVVVVVVVVVVVVVVVVVVVD